Protein 6D2Q (pdb70)

Foldseek 3Di:
DAKDKAWEAELVRDIDIDIDGQQAFLLVVLVVVCVVVVPPPCPQKFKWWAAPVRDIATRGRGGGNNVRDDDRVPTYIYIAGQADDLDDVPPPDLVVLVSVLSRVQVCQAVVLDDADLLLNLLLVLLVLCQPPNADDPVVQLVVCVVDPSHPVCVVSVVSNNVNRNVCHPAYNSSSSSVNCVSQSVGLSRVWDWFWKAFPVRQIWTWTAHLQAIWIGRPSHTDDGQGPVFWDDWDDDFQWTWTCGPDDDTTIIGGDGSVSSVRRSVSRVVSPVVND

InterPro domains:
  IPR000219 Dbl homology domain [PF00621] (524-707)
  IPR000219 Dbl homology domain [PS50010] (520-711)
  IPR000219 Dbl homology domain [SM00325] (524-710)
  IPR000219 Dbl homology domain [cd00160] (522-704)
  IPR000299 FERM domain [PS50057] (41-321)
  IPR000798 Ezrin/radixin/moesin-like [PR00661] (54-73)
  IPR000798 Ezrin/radixin/moesin-like [PR00661] (105-124)
  IPR000798 Ezrin/radixin/moesin-like [PR00661] (148-169)
  IPR000798 Ezrin/radixin/moesin-like [PR00661] (234-254)
  IPR001849 Pleckstrin homology domain [PF00169] (742-836)
  IPR001849 Pleckstrin homology domain [PF00169] (915-1007)
  IPR001849 Pleckstrin homology domain [PS50003] (740-837)
  IPR001849 Pleckstrin homology domain [PS50003] (912-1009)
  IPR001849 Pleckstrin homology domain [SM00233] (741-839)
  IPR001849 Pleckstrin homology domain [SM00233] (913-1011)
  IPR011993 PH-like domain superfamily [G3DSA:2.30.29.30] (226-321)
  IPR011993 PH-like domain superfamily [G3DSA:2.30.29.30] (722-910)
  IPR011993 PH-like domain superfamily [G3DSA:2.30.29.30] (911-1012)
  IPR014352 FERM/acyl-CoA-binding protein superfamily [G3DSA:1.20.80.10] (120-223)
  IPR014847 FERM adjacent [PF08736] (331-372)

Secondary structure (DSSP, 8-state):
--EEEEEEE-TTS-EEEEEEETTSBHHHHHHHHHHHHT-S-GGGEEEEEE-TTS-EEE--SSSBHHHH-S-TTT-EEEEEE----S--TT---HHHHHHHHHHHHHHHHHTSS---HHHHHHHHHHHHHHHH-S--HHHHHHHHHH---STT-GGGHHHHHHHHTTSTT--HHHHHHHHHHHHTTSTTTT---EEEEETT--EEEEEE-SSEEEEEETTEEEEEEEGGGEEEEEEETTEEEEEE----EEEEEES-HHHHHHHHHHHHHHHHHH-

CATH classification: 3.10.20.90 (+2 more: 1.20.80.10, 2.30.29.30)

B-factor: mean 81.19, std 24.66, range [42.77, 161.52]

Nearest PDB structures (foldseek):
  6d2q-assembly1_A  TM=1.004E+00  e=9.250E-58  Danio rerio
  6d21-assembly1_A  TM=9.601E-01  e=7.587E-41  Danio rerio
  6d2k-assembly1_A  TM=9.542E-01  e=2.457E-40  Mus musculus
  3qij-assembly1_A  TM=9.083E-01  e=2.989E-30  Homo sapiens
  3qij-assembly2_B  TM=9.151E-01  e=4.147E-29  Homo sapiens

Solvent-accessible surface area: 14790 Å² total; per-residue (Å²): 70,186,117,23,57,4,84,0,58,8,10,67,111,68,84,67,94,22,113,9,33,42,152,17,64,0,92,34,0,9,71,72,0,13,80,90,33,112,15,106,26,8,100,42,4,3,1,12,12,112,32,101,147,174,44,93,42,59,6,28,35,157,112,36,0,68,150,43,18,169,133,31,168,101,33,73,1,88,2,7,2,33,14,10,10,62,73,6,63,69,6,80,63,98,56,0,43,85,10,1,4,19,3,2,52,53,6,2,54,94,22,71,8,63,44,91,108,35,28,10,0,38,0,0,0,5,5,0,0,26,94,36,28,74,47,69,111,123,87,0,112,95,26,0,108,99,56,107,11,12,84,134,0,87,107,16,18,122,91,0,18,34,53,0,132,154,10,83,56,43,66,76,32,87,1,15,81,62,4,2,43,38,0,88,204,29,80,4,34,12,5,55,54,37,102,5,88,42,176,151,50,48,191,24,12,0,0,12,20,67,39,0,0,6,5,0,111,54,64,83,80,80,74,58,25,69,43,100,140,21,174,124,24,26,64,143,162,71,100,0,42,0,73,25,80,99,81,65,59,56,36,5,82,11,56,35,132,33,35,0,113,37,0,86,84,14,0,60,54,7,73,69,70,65,96

Organism: Danio rerio (NCBI:txid7955)

Structure (mmCIF, N/CA/C/O backbone):
data_6D2Q
#
_entry.id   6D2Q
#
_cell.length_a   56.031
_cell.length_b   59.436
_cell.length_c   97.462
_cell.angle_alpha   90.00
_cell.angle_beta   90.00
_cell.angle_gamma   90.00
#
_symmetry.space_group_name_H-M   'P 21 21 21'
#
loop_
_atom_site.group_PDB
_atom_site.id
_atom_site.type_symbol
_atom_site.label_atom_id
_atom_site.label_alt_id
_atom_site.label_comp_id
_atom_site.label_asym_id
_atom_site.label_entity_id
_atom_site.label_seq_id
_atom_site.pdbx_PDB_ins_code
_atom_site.Cartn_x
_atom_site.Cartn_y
_atom_site.Cartn_z
_atom_site.occupancy
_atom_site.B_iso_or_equiv
_atom_site.auth_seq_id
_atom_site.auth_comp_id
_atom_site.auth_asym_id
_atom_site.auth_atom_id
_atom_site.pdbx_PDB_model_num
ATOM 1 N N . GLY A 1 2 ? 32.219 -10.365 36.569 1.00 77.48 38 GLY A N 1
ATOM 2 C CA . GLY A 1 2 ? 31.412 -9.172 36.770 1.00 76.65 38 GLY A CA 1
ATOM 3 C C . GLY A 1 2 ? 32.176 -7.863 36.643 1.00 76.48 38 GLY A C 1
ATOM 4 O O . GLY A 1 2 ? 31.701 -6.807 37.069 1.00 74.68 38 GLY A O 1
ATOM 5 N N . ARG A 1 3 ? 33.362 -7.938 36.044 1.00 76.47 39 ARG A N 1
ATOM 6 C CA . ARG A 1 3 ? 34.240 -6.786 35.919 1.00 72.01 39 ARG A CA 1
ATOM 7 C C . ARG A 1 3 ? 33.609 -5.714 35.035 1.00 68.80 39 ARG A C 1
ATOM 8 O O . ARG A 1 3 ? 32.623 -5.944 34.335 1.00 69.40 39 ARG A O 1
ATOM 16 N N . GLN A 1 4 ? 34.206 -4.525 35.066 1.00 67.89 40 GLN A N 1
ATOM 17 C CA . GLN A 1 4 ? 33.726 -3.412 34.261 1.00 66.42 40 GLN A CA 1
ATOM 18 C C . GLN A 1 4 ? 34.393 -3.411 32.892 1.00 65.88 40 GLN A C 1
ATOM 19 O O . GLN A 1 4 ? 35.564 -3.778 32.751 1.00 68.30 40 GLN A O 1
ATOM 25 N N . ILE A 1 5 ? 33.624 -3.007 31.881 1.00 62.62 41 ILE A N 1
ATOM 26 C CA . ILE A 1 5 ? 34.074 -2.920 30.499 1.00 61.70 41 ILE A CA 1
ATOM 27 C C . ILE A 1 5 ? 33.680 -1.551 29.963 1.00 60.34 41 ILE A C 1
ATOM 28 O O . ILE A 1 5 ? 32.879 -0.834 30.562 1.00 61.47 41 ILE A O 1
ATOM 33 N N . SER A 1 6 ? 34.243 -1.194 28.810 1.00 59.67 42 SER A N 1
ATOM 34 C CA . SER A 1 6 ? 33.937 0.071 28.156 1.00 59.24 42 SER A CA 1
ATOM 35 C C . SER A 1 6 ? 33.318 -0.204 26.793 1.00 57.91 42 SER A C 1
ATOM 36 O O . SER A 1 6 ? 33.850 -1.002 26.014 1.00 57.76 42 SER A O 1
ATOM 39 N N . ILE A 1 7 ? 32.197 0.457 26.510 1.00 57.19 43 ILE A N 1
ATOM 40 C CA . ILE A 1 7 ? 31.417 0.222 25.301 1.00 56.82 43 ILE A CA 1
ATOM 41 C C . ILE A 1 7 ? 31.297 1.532 24.536 1.00 56.02 43 ILE A C 1
ATOM 42 O O . ILE A 1 7 ? 30.947 2.566 25.113 1.00 56.21 43 ILE A O 1
ATOM 47 N N . ARG A 1 8 ? 31.579 1.475 23.240 1.00 55.81 44 ARG A N 1
ATOM 48 C CA A ARG A 1 8 ? 31.527 2.652 22.377 0.50 57.65 44 ARG A CA 1
ATOM 49 C CA B ARG A 1 8 ? 31.527 2.652 22.377 0.50 57.65 44 ARG A CA 1
ATOM 50 C C . ARG A 1 8 ? 30.156 2.712 21.720 1.00 56.51 44 ARG A C 1
ATOM 51 O O . ARG A 1 8 ? 29.802 1.844 20.914 1.00 59.38 44 ARG A O 1
ATOM 59 N N . VAL A 1 9 ? 29.375 3.737 22.065 1.00 58.07 45 VAL A N 1
ATOM 60 C CA . VAL A 1 9 ? 28.020 3.920 21.558 1.00 58.11 45 VAL A CA 1
ATOM 61 C C . VAL A 1 9 ? 28.009 5.089 20.585 1.00 59.54 45 VAL A C 1
ATOM 62 O O . VAL A 1 9 ? 28.588 6.145 20.863 1.00 61.15 45 VAL A O 1
ATOM 66 N N . GLN A 1 10 ? 27.343 4.903 19.449 1.00 59.21 46 GLN A N 1
ATOM 67 C CA . GLN A 1 10 ? 27.223 5.937 18.431 1.00 59.20 46 GLN A CA 1
ATOM 68 C C . GLN A 1 10 ? 25.833 6.556 18.481 1.00 57.39 46 GLN A C 1
ATOM 69 O O . GLN A 1 10 ? 24.826 5.839 18.490 1.00 56.69 46 GLN A O 1
ATOM 75 N N . MET A 1 11 ? 25.785 7.885 18.498 1.00 56.17 47 MET A N 1
ATOM 76 C CA . MET A 1 11 ? 24.537 8.624 18.610 1.00 52.68 47 MET A CA 1
ATOM 77 C C . MET A 1 11 ? 23.992 8.987 17.231 1.00 53.48 47 MET A C 1
ATOM 78 O O . MET A 1 11 ? 24.681 8.899 16.213 1.00 53.79 47 MET A O 1
ATOM 83 N N . LEU A 1 12 ? 22.727 9.410 17.212 1.00 56.31 48 LEU A N 1
ATOM 84 C CA . LEU A 1 12 ? 22.048 9.756 15.970 1.00 59.87 48 LEU A CA 1
ATOM 85 C C . LEU A 1 12 ? 22.627 10.991 15.293 1.00 66.43 48 LEU A C 1
ATOM 86 O O . LEU A 1 12 ? 22.329 11.225 14.118 1.00 65.85 48 LEU A O 1
ATOM 91 N N . ASP A 1 13 ? 23.435 11.785 15.997 1.00 73.20 49 ASP A N 1
ATOM 92 C CA . ASP A 1 13 ? 24.088 12.949 15.418 1.00 75.30 49 ASP A CA 1
ATOM 93 C C . ASP A 1 13 ? 25.492 12.642 14.906 1.00 78.93 49 ASP A C 1
ATOM 94 O O . ASP A 1 13 ? 26.326 13.551 14.823 1.00 81.12 49 ASP A O 1
ATOM 99 N N . ASP A 1 14 ? 25.770 11.381 14.577 1.00 78.68 50 ASP A N 1
ATOM 100 C CA . ASP A 1 14 ? 27.050 10.939 14.026 1.00 80.41 50 ASP A CA 1
ATOM 101 C C . ASP A 1 14 ? 28.214 11.160 14.987 1.00 77.00 50 ASP A C 1
ATOM 102 O O . ASP A 1 14 ? 29.372 11.209 14.561 1.00 78.37 50 ASP A O 1
ATOM 107 N N . THR A 1 15 ? 27.938 11.293 16.279 1.00 71.63 51 THR A N 1
ATOM 108 C CA . THR A 1 15 ? 28.980 11.373 17.290 1.00 68.21 51 THR A CA 1
ATOM 109 C C . THR A 1 15 ? 29.007 10.085 18.100 1.00 66.03 51 THR A C 1
ATOM 110 O O . THR A 1 15 ? 28.066 9.288 18.071 1.00 66.84 51 THR A O 1
ATOM 114 N N . GLN A 1 16 ? 30.102 9.881 18.824 1.00 63.30 52 GLN A N 1
ATOM 115 C CA . GLN A 1 16 ? 30.300 8.654 19.575 1.00 61.80 52 GLN A CA 1
ATOM 116 C C . GLN A 1 16 ? 30.787 8.969 20.980 1.00 62.23 52 GLN A C 1
ATOM 117 O O . GLN A 1 16 ? 31.538 9.923 21.197 1.00 66.13 52 GLN A O 1
ATOM 123 N N . GLU A 1 17 ? 30.344 8.157 21.933 1.00 60.47 53 GLU A N 1
ATOM 124 C CA . GLU A 1 17 ? 30.804 8.232 23.308 1.00 61.92 53 GLU A CA 1
ATOM 125 C C . GLU A 1 17 ? 31.225 6.843 23.765 1.00 62.15 53 GLU A C 1
ATOM 126 O O . GLU A 1 17 ? 30.990 5.840 23.084 1.00 63.24 53 GLU A O 1
ATOM 132 N N . VAL A 1 18 ? 31.855 6.792 24.935 1.00 59.64 54 VAL A N 1
ATOM 133 C CA . VAL A 1 18 ? 32.338 5.547 25.519 1.00 56.57 54 VAL A CA 1
ATOM 134 C C . VAL A 1 18 ? 31.881 5.494 26.969 1.00 57.20 54 VAL A C 1
ATOM 135 O O . VAL A 1 18 ? 32.255 6.355 27.774 1.00 58.74 54 VAL A O 1
ATOM 139 N N . PHE A 1 19 ? 31.078 4.488 27.299 1.00 56.59 55 PHE A N 1
ATOM 140 C CA . PHE A 1 19 ? 30.543 4.304 28.639 1.00 54.93 55 PHE A CA 1
ATOM 141 C C . PHE A 1 19 ? 31.212 3.110 29.307 1.00 54.93 55 PHE A C 1
ATOM 142 O O . PHE A 1 19 ? 31.827 2.269 28.650 1.00 53.29 55 PHE A O 1
ATOM 150 N N . GLU A 1 20 ? 31.085 3.047 30.631 1.00 57.19 56 GLU A N 1
ATOM 151 C CA . GLU A 1 20 ? 31.658 1.968 31.428 1.00 61.16 56 GLU A CA 1
ATOM 152 C C . GLU A 1 20 ? 30.559 1.342 32.270 1.00 63.98 56 GLU A C 1
ATOM 153 O O . GLU A 1 20 ? 29.963 2.016 33.118 1.00 64.96 56 GLU A O 1
ATOM 159 N N . VAL A 1 21 ? 30.292 0.059 32.035 1.00 65.67 57 VAL A N 1
ATOM 160 C CA . VAL A 1 21 ? 29.267 -0.684 32.753 1.00 68.20 57 VAL A CA 1
ATOM 161 C C . VAL A 1 21 ? 29.853 -2.023 33.174 1.00 70.35 57 VAL A C 1
ATOM 162 O O . VAL A 1 21 ? 30.753 -2.562 32.520 1.00 70.36 57 VAL A O 1
ATOM 166 N N . SER A 1 22 ? 29.340 -2.560 34.278 1.00 71.61 58 SER A N 1
ATOM 167 C CA . SER A 1 22 ? 29.695 -3.912 34.682 1.00 72.68 58 SER A CA 1
ATOM 168 C C . SER A 1 22 ? 29.276 -4.922 33.616 1.00 72.01 58 SER A C 1
ATOM 169 O O . SER A 1 22 ? 28.265 -4.755 32.927 1.00 69.26 58 SER A O 1
ATOM 172 N N . GLN A 1 23 ? 30.082 -5.979 33.482 1.00 73.18 59 GLN A N 1
ATOM 173 C CA . GLN A 1 23 ? 29.775 -7.038 32.526 1.00 71.41 59 GLN A CA 1
ATOM 174 C C . GLN A 1 23 ? 28.456 -7.718 32.867 1.00 69.31 59 GLN A C 1
ATOM 175 O O . GLN A 1 23 ? 27.587 -7.884 32.003 1.00 67.23 59 GLN A O 1
ATOM 181 N N . ARG A 1 24 ? 28.293 -8.126 34.126 1.00 71.02 60 ARG A N 1
ATOM 182 C CA . ARG A 1 24 ? 27.103 -8.841 34.570 1.00 73.82 60 ARG A CA 1
ATOM 183 C C . ARG A 1 24 ? 25.908 -7.923 34.795 1.00 72.81 60 ARG A C 1
ATOM 184 O O . ARG A 1 24 ? 24.865 -8.391 35.266 1.00 75.06 60 ARG A O 1
ATOM 192 N N . ALA A 1 25 ? 26.032 -6.639 34.472 1.00 69.47 61 ALA A N 1
ATOM 193 C CA . ALA A 1 25 ? 24.903 -5.735 34.600 1.00 66.05 61 ALA A CA 1
ATOM 194 C C . ALA A 1 25 ? 23.906 -5.963 33.467 1.00 64.91 61 ALA A C 1
ATOM 195 O O . ALA A 1 25 ? 24.280 -6.419 32.382 1.00 64.09 61 ALA A O 1
ATOM 197 N N . PRO A 1 26 ? 22.629 -5.672 33.700 1.00 64.53 62 PRO A N 1
ATOM 198 C CA . PRO A 1 26 ? 21.642 -5.777 32.621 1.00 64.13 62 PRO A CA 1
ATOM 199 C C . PRO A 1 26 ? 21.864 -4.700 31.573 1.00 59.47 62 PRO A C 1
ATOM 200 O O . PRO A 1 26 ? 22.464 -3.655 31.833 1.00 58.99 62 PRO A O 1
ATOM 204 N N . GLY A 1 27 ? 21.362 -4.971 30.366 1.00 58.50 63 GLY A N 1
ATOM 205 C CA . GLY A 1 27 ? 21.451 -3.985 29.300 1.00 57.17 63 GLY A CA 1
ATOM 206 C C . GLY A 1 27 ? 20.796 -2.664 29.657 1.00 56.64 63 GLY A C 1
ATOM 207 O O . GLY A 1 27 ? 21.209 -1.607 29.168 1.00 54.06 63 GLY A O 1
ATOM 208 N N . LYS A 1 28 ? 19.775 -2.705 30.518 1.00 58.21 64 LYS A N 1
ATOM 209 C CA . LYS A 1 28 ? 19.114 -1.482 30.959 1.00 58.03 64 LYS A CA 1
ATOM 210 C C . LYS A 1 28 ? 20.093 -0.527 31.631 1.00 56.75 64 LYS A C 1
ATOM 211 O O . LYS A 1 28 ? 19.942 0.694 31.520 1.00 56.58 64 LYS A O 1
ATOM 217 N N . ALA A 1 29 ? 21.106 -1.058 32.320 1.00 57.14 65 ALA A N 1
ATOM 218 C CA . ALA A 1 29 ? 22.091 -0.199 32.969 1.00 58.53 65 ALA A CA 1
ATOM 219 C C . ALA A 1 29 ? 22.834 0.651 31.946 1.00 58.16 65 ALA A C 1
ATOM 220 O O . ALA A 1 29 ? 22.955 1.872 32.105 1.00 58.37 65 ALA A O 1
ATOM 222 N N . LEU A 1 30 ? 23.344 0.021 30.885 1.00 57.33 66 LEU A N 1
ATOM 223 C CA . LEU A 1 30 ? 23.994 0.785 29.827 1.00 55.34 66 LEU A CA 1
ATOM 224 C C . LEU A 1 30 ? 23.007 1.719 29.144 1.00 54.84 66 LEU A C 1
ATOM 225 O O . LEU A 1 30 ? 23.321 2.887 28.883 1.00 53.46 66 LEU A O 1
ATOM 230 N N . PHE A 1 31 ? 21.803 1.220 28.852 1.00 55.91 67 PHE A N 1
ATOM 231 C CA . PHE A 1 31 ? 20.790 2.040 28.197 1.00 55.99 67 PHE A CA 1
ATOM 232 C C . PHE A 1 31 ? 20.462 3.283 29.019 1.00 58.74 67 PHE A C 1
ATOM 233 O O . PHE A 1 31 ? 20.235 4.363 28.459 1.00 58.44 67 PHE A O 1
ATOM 241 N N . ASP A 1 32 ? 20.440 3.154 30.349 1.00 60.09 68 ASP A N 1
ATOM 242 C CA . ASP A 1 32 ? 20.181 4.313 31.199 1.00 59.63 68 ASP A CA 1
ATOM 243 C C . ASP A 1 32 ? 21.291 5.351 31.074 1.00 60.76 68 ASP A C 1
ATOM 244 O O . ASP A 1 32 ? 21.021 6.557 31.008 1.00 62.50 68 ASP A O 1
ATOM 249 N N . LEU A 1 33 ? 22.548 4.900 31.041 1.00 59.77 69 LEU A N 1
ATOM 250 C CA . LEU A 1 33 ? 23.664 5.833 30.932 1.00 59.84 69 LEU A CA 1
ATOM 251 C C . LEU A 1 33 ? 23.602 6.623 29.632 1.00 59.15 69 LEU A C 1
ATOM 252 O O . LEU A 1 33 ? 23.877 7.828 29.615 1.00 59.20 69 LEU A O 1
ATOM 257 N N . VAL A 1 34 ? 23.245 5.959 28.532 1.00 59.02 70 VAL A N 1
ATOM 258 C CA . VAL A 1 34 ? 23.166 6.654 27.254 1.00 58.22 70 VAL A CA 1
ATOM 259 C C . VAL A 1 34 ? 22.011 7.643 27.251 1.00 58.73 70 VAL A C 1
ATOM 260 O O . VAL A 1 34 ? 22.108 8.718 26.649 1.00 58.38 70 VAL A O 1
ATOM 264 N N . CYS A 1 35 ? 20.908 7.311 27.922 1.00 59.67 71 CYS A N 1
ATOM 265 C CA . CYS A 1 35 ? 19.786 8.241 27.992 1.00 60.99 71 CYS A CA 1
ATOM 266 C C . CYS A 1 35 ? 20.133 9.454 28.845 1.00 66.31 71 CYS A C 1
ATOM 267 O O . CYS A 1 35 ? 19.896 10.598 28.438 1.00 67.57 71 CYS A O 1
ATOM 270 N N . SER A 1 36 ? 20.705 9.228 30.032 1.00 69.10 72 SER A N 1
ATOM 271 C CA . SER A 1 36 ? 21.051 10.357 30.890 1.00 70.39 72 SER A CA 1
ATOM 272 C C . SER A 1 36 ? 22.170 11.195 30.287 1.00 68.67 72 SER A C 1
ATOM 273 O O . SER A 1 36 ? 22.216 12.410 30.505 1.00 68.76 72 SER A O 1
ATOM 276 N N . HIS A 1 37 ? 23.080 10.571 29.535 1.00 66.22 73 HIS A N 1
ATOM 277 C CA . HIS A 1 37 ? 24.074 11.348 28.802 1.00 64.80 73 HIS A CA 1
ATOM 278 C C . HIS A 1 37 ? 23.406 12.244 27.773 1.00 65.32 73 HIS A C 1
ATOM 279 O O . HIS A 1 37 ? 23.831 13.385 27.561 1.00 65.25 73 HIS A O 1
ATOM 286 N N . LEU A 1 38 ? 22.361 11.743 27.119 1.00 65.81 74 LEU A N 1
ATOM 287 C CA . LEU A 1 38 ? 21.587 12.544 26.184 1.00 66.84 74 LEU A CA 1
ATOM 288 C C . LEU A 1 38 ? 20.494 13.351 26.870 1.00 72.80 74 LEU A C 1
ATOM 289 O O . LEU A 1 38 ? 19.804 14.123 26.195 1.00 72.41 74 LEU A O 1
ATOM 294 N N . ASN A 1 39 ? 20.330 13.198 28.186 1.00 76.58 75 ASN A N 1
ATOM 295 C CA . ASN A 1 39 ? 19.231 13.819 28.925 1.00 79.89 75 ASN A CA 1
ATOM 296 C C . ASN A 1 39 ? 17.891 13.434 28.309 1.00 79.22 75 ASN A C 1
ATOM 297 O O . ASN A 1 39 ? 16.952 14.230 28.249 1.00 78.64 75 ASN A O 1
ATOM 302 N N . LEU A 1 40 ? 17.809 12.192 27.842 1.00 79.42 76 LEU A N 1
ATOM 303 C CA . LEU A 1 40 ? 16.620 11.696 27.163 1.00 78.71 76 LEU A CA 1
ATOM 304 C C . LEU A 1 40 ? 15.575 11.319 28.206 1.00 80.40 76 LEU A C 1
ATOM 305 O O . LEU A 1 40 ? 15.752 10.350 28.951 1.00 80.13 76 LEU A O 1
ATOM 310 N N . VAL A 1 41 ? 14.490 12.086 28.264 1.00 81.24 77 VAL A N 1
ATOM 311 C CA . VAL A 1 41 ? 13.427 11.813 29.224 1.00 84.54 77 VAL A CA 1
ATOM 312 C C . VAL A 1 41 ? 12.436 10.784 28.689 1.00 84.88 77 VAL A C 1
ATOM 313 O O . VAL A 1 41 ? 11.819 10.053 29.471 1.00 85.98 77 VAL A O 1
ATOM 317 N N . GLU A 1 42 ? 12.267 10.712 27.372 1.00 84.16 78 GLU A N 1
ATOM 318 C CA . GLU A 1 42 ? 11.347 9.758 26.770 1.00 85.28 78 GLU A CA 1
ATOM 319 C C . GLU A 1 42 ? 12.128 8.667 26.052 1.00 82.67 78 GLU A C 1
ATOM 320 O O . GLU A 1 42 ? 11.955 8.463 24.846 1.00 81.17 78 GLU A O 1
ATOM 326 N N . GLY A 1 43 ? 12.992 7.969 26.789 1.00 82.46 79 GLY A N 1
ATOM 327 C CA . GLY A 1 43 ? 13.846 6.956 26.193 1.00 79.25 79 GLY A CA 1
ATOM 328 C C . GLY A 1 43 ? 13.156 5.643 25.890 1.00 76.59 79 GLY A C 1
ATOM 329 O O . GLY A 1 43 ? 13.782 4.765 25.288 1.00 76.24 79 GLY A O 1
ATOM 330 N N . ASP A 1 44 ? 11.887 5.493 26.281 1.00 73.33 80 ASP A N 1
ATOM 331 C CA . ASP A 1 44 ? 11.168 4.244 26.043 1.00 72.85 80 ASP A CA 1
ATOM 332 C C . ASP A 1 44 ? 11.120 3.889 24.565 1.00 68.02 80 ASP A C 1
ATOM 333 O O . ASP A 1 44 ? 11.060 2.705 24.214 1.00 67.23 80 ASP A O 1
ATOM 338 N N . TYR A 1 45 ? 11.149 4.893 23.690 1.00 62.55 81 TYR A N 1
ATOM 339 C CA . TYR A 1 45 ? 11.020 4.682 22.253 1.00 58.57 81 TYR A CA 1
ATOM 340 C C . TYR A 1 45 ? 12.305 4.200 21.596 1.00 55.45 81 TYR A C 1
ATOM 341 O O . TYR A 1 45 ? 12.307 3.949 20.384 1.00 55.15 81 TYR A O 1
ATOM 350 N N . PHE A 1 46 ? 13.389 4.064 22.348 1.00 52.89 82 PHE A N 1
ATOM 351 C CA . PHE A 1 46 ? 14.697 3.846 21.758 1.00 52.82 82 PHE A CA 1
ATOM 352 C C . PHE A 1 46 ? 15.310 2.544 22.252 1.00 53.57 82 PHE A C 1
ATOM 353 O O . PHE A 1 46 ? 14.814 1.896 23.176 1.00 55.76 82 PHE A O 1
ATOM 361 N N . GLY A 1 47 ? 16.415 2.173 21.611 1.00 52.02 83 GLY A N 1
ATOM 362 C CA . GLY A 1 47 ? 17.139 0.964 21.951 1.00 53.39 83 GLY A CA 1
ATOM 363 C C . GLY A 1 47 ? 18.539 1.013 21.385 1.00 51.02 83 GLY A C 1
ATOM 364 O O . GLY A 1 47 ? 18.907 1.930 20.646 1.00 48.42 83 GLY A O 1
ATOM 365 N N . LEU A 1 48 ? 19.323 0.003 21.747 1.00 50.52 84 LEU A N 1
ATOM 366 C CA . LEU A 1 48 ? 20.710 -0.118 21.321 1.00 49.55 84 LEU A CA 1
ATOM 367 C C . LEU A 1 48 ? 20.845 -1.356 20.448 1.00 53.67 84 LEU A C 1
ATOM 368 O O . LEU A 1 48 ? 20.573 -2.469 20.907 1.00 56.72 84 LEU A O 1
ATOM 373 N N . GLU A 1 49 ? 21.256 -1.168 19.197 1.00 54.94 85 GLU A N 1
ATOM 374 C CA . GLU A 1 49 ? 21.420 -2.290 18.286 1.00 58.94 85 GLU A CA 1
ATOM 375 C C . GLU A 1 49 ? 22.856 -2.362 17.778 1.00 61.38 85 GLU A C 1
ATOM 376 O O . GLU A 1 49 ? 23.605 -1.382 17.803 1.00 57.76 85 GLU A O 1
ATOM 382 N N . PHE A 1 50 ? 23.229 -3.560 17.335 1.00 66.22 86 PHE A N 1
ATOM 383 C CA . PHE A 1 50 ? 24.573 -3.862 16.864 1.00 68.45 86 PHE A CA 1
ATOM 384 C C . PHE A 1 50 ? 24.497 -5.134 16.034 1.00 72.78 86 PHE A C 1
ATOM 385 O O . PHE A 1 50 ? 23.472 -5.818 16.005 1.00 74.10 86 PHE A O 1
ATOM 393 N N . GLN A 1 51 ? 25.602 -5.453 15.369 1.00 76.25 87 GLN A N 1
ATOM 394 C CA . GLN A 1 51 ? 25.711 -6.688 14.610 1.00 82.43 87 GLN A CA 1
ATOM 395 C C . GLN A 1 51 ? 26.467 -7.730 15.428 1.00 87.13 87 GLN A C 1
ATOM 396 O O . GLN A 1 51 ? 27.501 -7.432 16.034 1.00 85.72 87 GLN A O 1
ATOM 402 N N . ASP A 1 52 ? 25.933 -8.946 15.457 1.00 91.65 88 ASP A N 1
ATOM 403 C CA . ASP A 1 52 ? 26.499 -10.021 16.259 1.00 94.98 88 ASP A CA 1
ATOM 404 C C . ASP A 1 52 ? 27.591 -10.731 15.458 1.00 99.87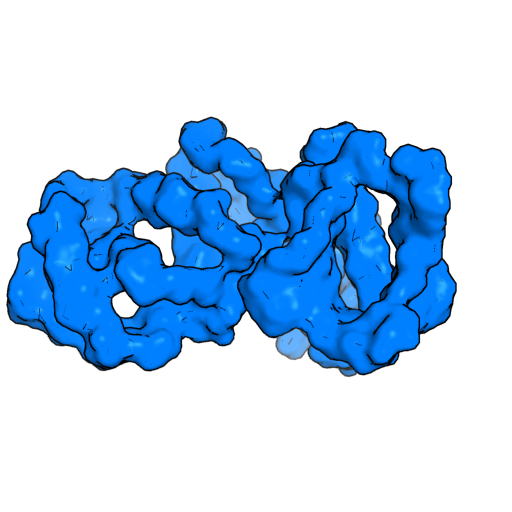 88 ASP A C 1
ATOM 405 O O . ASP A 1 52 ? 28.065 -10.224 14.438 1.00 100.68 88 ASP A O 1
ATOM 410 N N . GLN A 1 53 ? 28.001 -11.914 15.920 1.00 102.84 89 GLN A N 1
ATOM 411 C CA . GLN A 1 53 ? 28.983 -12.703 15.186 1.00 106.79 89 GLN A CA 1
ATOM 412 C C . GLN A 1 53 ? 28.412 -13.218 13.873 1.00 108.85 89 GLN A C 1
ATOM 413 O O . GLN A 1 53 ? 29.160 -13.429 12.912 1.00 109.36 89 GLN A O 1
ATOM 419 N N . ARG A 1 54 ? 27.100 -13.422 13.812 1.00 112.36 90 ARG A N 1
ATOM 420 C CA . ARG A 1 54 ? 26.426 -13.842 12.594 1.00 114.33 90 ARG A CA 1
ATOM 421 C C . ARG A 1 54 ? 26.157 -12.679 11.649 1.00 112.18 90 ARG A C 1
ATOM 422 O O . ARG A 1 54 ? 25.415 -12.844 10.675 1.00 112.33 90 ARG A O 1
ATOM 430 N N . LYS A 1 55 ? 26.742 -11.514 11.929 1.00 110.36 91 LYS A N 1
ATOM 431 C CA . LYS A 1 55 ? 26.690 -10.335 11.068 1.00 108.95 91 LYS A CA 1
ATOM 432 C C . LYS A 1 55 ? 25.264 -9.870 10.792 1.00 108.45 91 LYS A C 1
ATOM 433 O O . LYS A 1 55 ? 25.015 -9.170 9.805 1.00 109.45 91 LYS A O 1
ATOM 439 N N . MET A 1 56 ? 24.318 -10.241 11.649 1.00 107.10 92 MET A N 1
ATOM 440 C CA . MET A 1 56 ? 22.949 -9.758 11.569 1.00 105.62 92 MET A CA 1
ATOM 441 C C . MET A 1 56 ? 22.697 -8.770 12.699 1.00 99.46 92 MET A C 1
ATOM 442 O O . MET A 1 56 ? 23.150 -8.977 13.829 1.00 99.04 92 MET A O 1
ATOM 447 N N . ILE A 1 57 ? 21.983 -7.693 12.384 1.00 94.09 93 ILE A N 1
ATOM 448 C CA . ILE A 1 57 ? 21.760 -6.606 13.332 1.00 88.54 93 ILE A CA 1
ATOM 449 C C . ILE A 1 57 ? 20.735 -7.052 14.369 1.00 86.73 93 ILE A C 1
ATOM 450 O O . ILE A 1 57 ? 19.605 -7.410 14.025 1.00 88.57 93 ILE A O 1
ATOM 455 N N . VAL A 1 58 ? 21.132 -7.026 15.642 1.00 82.86 94 VAL A N 1
ATOM 456 C CA . VAL A 1 58 ? 20.315 -7.513 16.748 1.00 79.72 94 VAL A CA 1
ATOM 457 C C . VAL A 1 58 ? 20.197 -6.412 17.793 1.00 71.90 94 VAL A C 1
ATOM 458 O O . VAL A 1 58 ? 21.144 -5.648 18.010 1.00 68.54 94 VAL A O 1
ATOM 462 N N . TRP A 1 59 ? 19.034 -6.325 18.437 1.00 68.65 95 TRP A N 1
ATOM 463 C CA . TRP A 1 59 ? 18.879 -5.416 19.562 1.00 64.73 95 TRP A CA 1
ATOM 464 C C . TRP A 1 59 ? 19.675 -5.911 20.764 1.00 66.37 95 TRP A C 1
ATOM 465 O O . TRP A 1 59 ? 20.030 -7.087 20.871 1.00 69.95 95 TRP A O 1
ATOM 476 N N . LEU A 1 60 ? 19.959 -4.989 21.675 1.00 64.48 96 LEU A N 1
ATOM 477 C CA . LEU A 1 60 ? 20.557 -5.331 22.956 1.00 64.95 96 LEU A CA 1
ATOM 478 C C . LEU A 1 60 ? 19.430 -5.634 23.934 1.00 66.06 96 LEU A C 1
ATOM 479 O O . LEU A 1 60 ? 18.538 -4.803 24.138 1.00 66.39 96 LEU A O 1
ATOM 484 N N . ASP A 1 61 ? 19.454 -6.825 24.517 1.00 67.99 97 ASP A N 1
ATOM 485 C CA . ASP A 1 61 ? 18.424 -7.193 25.479 1.00 70.07 97 ASP A CA 1
ATOM 486 C C . ASP A 1 61 ? 18.662 -6.419 26.768 1.00 68.61 97 ASP A C 1
ATOM 487 O O . ASP A 1 61 ? 19.669 -6.631 27.449 1.00 70.25 97 ASP A O 1
ATOM 492 N N . LEU A 1 62 ? 17.748 -5.507 27.097 1.00 66.75 98 LEU A N 1
ATOM 493 C CA . LEU A 1 62 ? 17.928 -4.689 28.289 1.00 68.04 98 LEU A CA 1
ATOM 494 C C . LEU A 1 62 ? 17.657 -5.454 29.577 1.00 69.55 98 LEU A C 1
ATOM 495 O O . LEU A 1 62 ? 17.897 -4.912 30.661 1.00 70.14 98 LEU A O 1
ATOM 500 N N . LEU A 1 63 ? 17.173 -6.690 29.490 1.00 70.70 99 LEU A N 1
ATOM 501 C CA . LEU A 1 63 ? 16.960 -7.511 30.673 1.00 73.15 99 LEU A CA 1
ATOM 502 C C . LEU A 1 63 ? 18.065 -8.529 30.896 1.00 74.30 99 LEU A C 1
ATOM 503 O O . LEU A 1 63 ? 18.363 -8.857 32.049 1.00 77.17 99 LEU A O 1
ATOM 508 N N . LYS A 1 64 ? 18.685 -9.024 29.830 1.00 73.14 100 LYS A N 1
ATOM 509 C CA . LYS A 1 64 ? 19.754 -10.001 29.945 1.00 74.29 100 LYS A CA 1
ATOM 510 C C . LYS A 1 64 ? 21.077 -9.320 30.292 1.00 71.01 100 LYS A C 1
ATOM 511 O O . LYS A 1 64 ? 21.236 -8.111 30.101 1.00 66.66 100 LYS A O 1
ATOM 517 N N . PRO A 1 65 ? 22.042 -10.076 30.821 1.00 71.64 101 PRO A N 1
ATOM 518 C CA . PRO A 1 65 ? 23.351 -9.488 31.131 1.00 69.65 101 PRO A CA 1
ATOM 519 C C . PRO A 1 65 ? 24.053 -8.977 29.882 1.00 67.15 101 PRO A C 1
ATOM 520 O O . PRO A 1 65 ? 23.729 -9.346 28.752 1.00 67.77 101 PRO A O 1
ATOM 524 N N . ILE A 1 66 ? 25.042 -8.113 30.102 1.00 65.15 102 ILE A N 1
ATOM 525 C CA . ILE A 1 66 ? 25.768 -7.528 28.980 1.00 64.31 102 ILE A CA 1
ATOM 526 C C . ILE A 1 66 ? 26.769 -8.522 28.400 1.00 66.80 102 ILE A C 1
ATOM 527 O O . ILE A 1 66 ? 26.860 -8.682 27.178 1.00 66.68 102 ILE A O 1
ATOM 532 N N . LEU A 1 67 ? 27.521 -9.217 29.259 1.00 69.13 103 LEU A N 1
ATOM 533 C CA . LEU A 1 67 ? 28.536 -10.151 28.781 1.00 72.31 103 LEU A CA 1
ATOM 534 C C . LEU A 1 67 ? 27.938 -11.360 28.067 1.00 74.73 103 LEU A C 1
ATOM 535 O O . LEU A 1 67 ? 28.662 -12.063 27.354 1.00 74.93 103 LEU A O 1
ATOM 540 N N . LYS A 1 68 ? 26.644 -11.631 28.253 1.00 75.77 104 LYS A N 1
ATOM 541 C CA . LYS A 1 68 ? 26.017 -12.744 27.547 1.00 75.99 104 LYS A CA 1
ATOM 542 C C . LYS A 1 68 ? 25.872 -12.434 26.063 1.00 73.99 104 LYS A C 1
ATOM 543 O O . LYS A 1 68 ? 26.119 -13.297 25.212 1.00 73.29 104 LYS A O 1
ATOM 549 N N . GLN A 1 69 ? 25.489 -11.198 25.738 1.00 74.19 105 GLN A N 1
ATOM 550 C CA . GLN A 1 69 ? 25.233 -10.783 24.367 1.00 74.89 105 GLN A CA 1
ATOM 551 C C . GLN A 1 69 ? 26.385 -10.004 23.747 1.00 81.05 105 GLN A C 1
ATOM 552 O O . GLN A 1 69 ? 26.321 -9.677 22.558 1.00 77.67 105 GLN A O 1
ATOM 558 N N . ILE A 1 70 ? 27.428 -9.705 24.509 1.00 91.57 106 ILE A N 1
ATOM 559 C CA . ILE A 1 70 ? 28.617 -9.052 23.977 1.00 103.65 106 ILE A CA 1
ATOM 560 C C . ILE A 1 70 ? 29.688 -10.109 23.761 1.00 120.06 106 ILE A C 1
ATOM 561 O O . ILE A 1 70 ? 29.756 -11.118 24.474 1.00 126.40 106 ILE A O 1
ATOM 566 N N . ARG A 1 71 ? 30.523 -9.892 22.744 1.00 129.86 107 ARG A N 1
ATOM 567 C CA . ARG A 1 71 ? 31.634 -10.793 22.463 1.00 135.75 107 ARG A CA 1
ATOM 568 C C . ARG A 1 71 ? 32.966 -10.072 22.683 1.00 135.37 107 ARG A C 1
ATOM 569 O O . ARG A 1 71 ? 33.668 -10.385 23.643 1.00 137.23 107 ARG A O 1
ATOM 577 N N . ARG A 1 72 ? 33.316 -9.118 21.828 1.00 127.28 108 ARG A N 1
ATOM 578 C CA . ARG A 1 72 ? 34.546 -8.340 21.966 1.00 122.36 108 ARG A CA 1
ATOM 579 C C . ARG A 1 72 ? 34.157 -6.876 22.068 1.00 113.93 108 ARG A C 1
ATOM 580 O O . ARG A 1 72 ? 33.964 -6.199 21.043 1.00 111.30 108 ARG A O 1
ATOM 588 N N . PRO A 1 73 ? 34.021 -6.336 23.283 1.00 109.37 109 PRO A N 1
ATOM 589 C CA . PRO A 1 73 ? 33.635 -4.924 23.431 1.00 104.85 109 PRO A CA 1
ATOM 590 C C . PRO A 1 73 ? 34.673 -3.940 22.915 1.00 100.74 109 PRO A C 1
ATOM 591 O O . PRO A 1 73 ? 34.382 -2.737 22.865 1.00 100.11 109 PRO A O 1
ATOM 595 N N . LYS A 1 74 ? 35.869 -4.403 22.543 1.00 99.60 110 LYS A N 1
ATOM 596 C CA . LYS A 1 74 ? 36.872 -3.522 21.963 1.00 97.16 110 LYS A CA 1
ATOM 597 C C . LYS A 1 74 ? 36.630 -3.252 20.486 1.00 97.13 110 LYS A C 1
ATOM 598 O O . LYS A 1 74 ? 37.121 -2.246 19.964 1.00 99.42 110 LYS A O 1
ATOM 604 N N . ASN A 1 75 ? 35.883 -4.118 19.806 1.00 96.16 111 ASN A N 1
ATOM 605 C CA . ASN A 1 75 ? 35.650 -3.990 18.375 1.00 98.70 111 ASN A CA 1
ATOM 606 C C . ASN A 1 75 ? 34.231 -3.579 18.022 1.00 96.96 111 ASN A C 1
ATOM 607 O O . ASN A 1 75 ? 34.027 -2.933 16.991 1.00 98.06 111 ASN A O 1
ATOM 612 N N . ILE A 1 76 ? 33.254 -3.929 18.849 1.00 91.00 112 ILE A N 1
ATOM 613 C CA . ILE A 1 76 ? 31.853 -3.689 18.529 1.00 84.51 112 ILE A CA 1
ATOM 614 C C . ILE A 1 76 ? 31.504 -2.234 18.813 1.00 78.28 112 ILE A C 1
ATOM 615 O O . ILE A 1 76 ? 32.024 -1.620 19.755 1.00 77.19 112 ILE A O 1
ATOM 620 N N . ILE A 1 77 ? 30.639 -1.672 17.971 1.00 72.61 113 ILE A N 1
ATOM 621 C CA . ILE A 1 77 ? 30.080 -0.338 18.154 1.00 66.17 113 ILE A CA 1
ATOM 622 C C . ILE A 1 77 ? 28.569 -0.494 18.229 1.00 62.75 113 ILE A C 1
ATOM 623 O O . ILE A 1 77 ? 27.936 -0.906 17.249 1.00 64.55 113 ILE A O 1
ATOM 628 N N . LEU A 1 78 ? 27.984 -0.175 19.379 1.00 59.26 114 LEU A N 1
ATOM 629 C CA . LEU A 1 78 ? 26.533 -0.085 19.425 1.00 58.33 114 LEU A CA 1
ATOM 630 C C . LEU A 1 78 ? 26.087 1.264 18.867 1.00 58.01 114 LEU A C 1
ATOM 631 O O . LEU A 1 78 ? 26.840 2.243 18.876 1.00 58.91 114 LEU A O 1
ATOM 636 N N . ARG A 1 79 ? 24.852 1.314 18.368 1.00 56.80 115 ARG A N 1
ATOM 637 C CA . ARG A 1 79 ? 24.273 2.572 17.909 1.00 53.68 115 ARG A CA 1
ATOM 638 C C . ARG A 1 79 ? 22.919 2.800 18.569 1.00 50.12 115 ARG A C 1
ATOM 639 O O . ARG A 1 79 ? 22.055 1.918 18.564 1.00 46.43 115 ARG A O 1
ATOM 647 N N . PHE A 1 80 ? 22.757 3.982 19.157 1.00 51.38 116 PHE A N 1
ATOM 648 C CA . PHE A 1 80 ? 21.492 4.389 19.754 1.00 49.59 116 PHE A CA 1
ATOM 649 C C . PHE A 1 80 ? 20.515 4.771 18.647 1.00 48.16 116 PHE A C 1
ATOM 650 O O . PHE A 1 80 ? 20.782 5.692 17.868 1.00 47.59 116 PHE A O 1
ATOM 658 N N . VAL A 1 81 ? 19.394 4.048 18.565 1.00 48.48 117 VAL A N 1
ATOM 659 C CA . VAL A 1 81 ? 18.431 4.179 17.478 1.00 48.58 117 VAL A CA 1
ATOM 660 C C . VAL A 1 81 ? 17.027 4.135 18.075 1.00 47.80 117 VAL A C 1
ATOM 661 O O . VAL A 1 81 ? 16.822 3.676 19.200 1.00 49.31 117 VAL A O 1
ATOM 665 N N . VAL A 1 82 ? 16.058 4.659 17.323 1.00 46.39 118 VAL A N 1
ATOM 666 C CA . VAL A 1 82 ? 14.655 4.432 17.643 1.00 50.63 118 VAL A CA 1
ATOM 667 C C . VAL A 1 82 ? 14.332 2.947 17.528 1.00 52.25 118 VAL A C 1
ATOM 668 O O . VAL A 1 82 ? 14.773 2.263 16.592 1.00 50.09 118 VAL A O 1
ATOM 672 N N . LYS A 1 83 ? 13.548 2.439 18.477 1.00 54.22 119 LYS A N 1
ATOM 673 C CA . LYS A 1 83 ? 13.093 1.053 18.469 1.00 56.61 119 LYS A CA 1
ATOM 674 C C . LYS A 1 83 ? 11.600 0.911 18.222 1.00 57.28 119 LYS A C 1
ATOM 675 O O . LYS A 1 83 ? 11.177 -0.037 17.555 1.00 55.96 119 LYS A O 1
ATOM 681 N N . PHE A 1 84 ? 10.792 1.834 18.741 1.00 59.78 120 PHE A N 1
ATOM 682 C CA . PHE A 1 84 ? 9.348 1.824 18.538 1.00 60.88 120 PHE A CA 1
ATOM 683 C C . PHE A 1 84 ? 8.929 3.167 17.960 1.00 59.41 120 PHE A C 1
ATOM 684 O O . PHE A 1 84 ? 9.218 4.213 18.549 1.00 56.78 120 PHE A O 1
ATOM 692 N N . PHE A 1 85 ? 8.244 3.138 16.813 1.00 61.00 121 PHE A N 1
ATOM 693 C CA . PHE A 1 85 ? 7.722 4.350 16.200 1.00 63.33 121 PHE A CA 1
ATOM 694 C C . PHE A 1 85 ? 6.248 4.490 16.543 1.00 69.54 121 PHE A C 1
ATOM 695 O O . PHE A 1 85 ? 5.424 3.724 16.021 1.00 73.34 121 PHE A O 1
ATOM 703 N N . PRO A 1 86 ? 5.868 5.430 17.403 1.00 73.13 122 PRO A N 1
ATOM 704 C CA . PRO A 1 86 ? 4.456 5.578 17.782 1.00 75.36 122 PRO A CA 1
ATOM 705 C C . PRO A 1 86 ? 3.640 6.180 16.652 1.00 78.52 122 PRO A C 1
ATOM 706 O O . PRO A 1 86 ? 4.200 6.757 15.707 1.00 73.85 122 PRO A O 1
ATOM 710 N N . PRO A 1 87 ? 2.303 6.061 16.710 1.00 92.28 123 PRO A N 1
ATOM 711 C CA . PRO A 1 87 ? 1.461 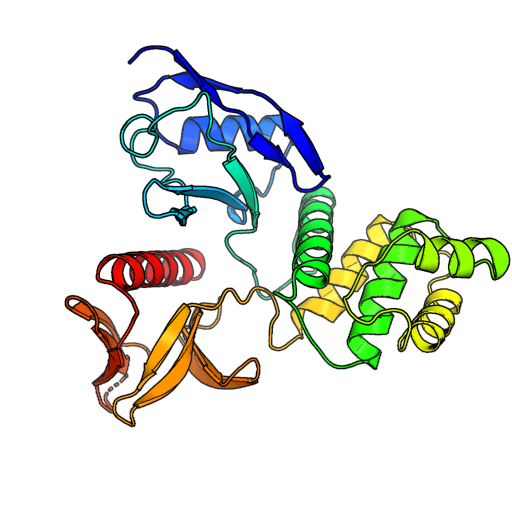6.644 15.655 1.00 101.19 123 PRO A CA 1
ATOM 712 C C . PRO A 1 87 ? 1.261 8.146 15.799 1.00 107.57 123 PRO A C 1
ATOM 713 O O . PRO A 1 87 ? 1.283 8.873 14.802 1.00 109.90 123 PRO A O 1
ATOM 717 N N . ASP A 1 88 ? 1.058 8.623 17.026 1.00 112.54 124 ASP A N 1
ATOM 718 C CA . ASP A 1 88 ? 0.885 10.047 17.281 1.00 119.62 124 ASP A CA 1
ATOM 719 C C . ASP A 1 88 ? 2.241 10.718 17.464 1.00 124.06 124 ASP A C 1
ATOM 720 O O . ASP A 1 88 ? 3.120 10.192 18.153 1.00 123.27 124 ASP A O 1
ATOM 725 N N . HIS A 1 89 ? 2.405 11.885 16.841 1.00 130.09 125 HIS A N 1
ATOM 726 C CA . HIS A 1 89 ? 3.680 12.593 16.841 1.00 129.38 125 HIS A CA 1
ATOM 727 C C . HIS A 1 89 ? 3.651 13.920 17.583 1.00 129.82 125 HIS A C 1
ATOM 728 O O . HIS A 1 89 ? 4.680 14.332 18.122 1.00 128.07 125 HIS A O 1
ATOM 730 N N . THR A 1 90 ? 2.506 14.600 17.621 1.00 127.87 126 THR A N 1
ATOM 731 C CA . THR A 1 90 ? 2.423 15.871 18.329 1.00 127.06 126 THR A CA 1
ATOM 732 C C . THR A 1 90 ? 2.539 15.703 19.837 1.00 127.76 126 THR A C 1
ATOM 733 O O . THR A 1 90 ? 2.847 16.676 20.535 1.00 127.07 126 THR A O 1
ATOM 735 N N . GLN A 1 91 ? 2.307 14.496 20.353 1.00 129.65 127 GLN A N 1
ATOM 736 C CA . GLN A 1 91 ? 2.311 14.264 21.790 1.00 133.41 127 GLN A CA 1
ATOM 737 C C . GLN A 1 91 ? 3.707 14.083 22.369 1.00 133.62 127 GLN A C 1
ATOM 738 O O . GLN A 1 91 ? 3.858 14.144 23.595 1.00 130.52 127 GLN A O 1
ATOM 740 N N . LEU A 1 92 ? 4.722 13.856 21.533 1.00 138.16 128 LEU A N 1
ATOM 741 C CA . LEU A 1 92 ? 6.090 13.715 22.020 1.00 141.31 128 LEU A CA 1
ATOM 742 C C . LEU A 1 92 ? 6.497 14.966 22.785 1.00 151.01 128 LEU A C 1
ATOM 743 O O . LEU A 1 92 ? 6.912 15.962 22.185 1.00 154.45 128 LEU A O 1
ATOM 748 N N . LEU A 1 93 ? 6.371 14.913 24.114 1.00 156.70 129 LEU A N 1
ATOM 749 C CA . LEU A 1 93 ? 6.513 16.110 24.937 1.00 158.20 129 LEU A CA 1
ATOM 750 C C . LEU A 1 93 ? 7.884 16.750 24.763 1.00 158.33 129 LEU A C 1
ATOM 751 O O . LEU A 1 93 ? 7.990 17.954 24.498 1.00 159.83 129 LEU A O 1
ATOM 753 N N . GLU A 1 94 ? 8.947 15.962 24.907 1.00 143.45 130 GLU A N 1
ATOM 754 C CA . GLU A 1 94 ? 10.297 16.501 24.807 1.00 129.63 130 GLU A CA 1
ATOM 755 C C . GLU A 1 94 ? 10.589 16.931 23.376 1.00 115.53 130 GLU A C 1
ATOM 756 O O . GLU A 1 94 ? 10.502 16.125 22.444 1.00 113.03 130 GLU A O 1
ATOM 762 N N . GLU A 1 95 ? 10.927 18.210 23.205 1.00 105.66 131 GLU A N 1
ATOM 763 C CA . GLU A 1 95 ? 11.405 18.686 21.913 1.00 94.71 131 GLU A CA 1
ATOM 764 C C . GLU A 1 95 ? 12.658 17.937 21.482 1.00 84.21 131 GLU A C 1
ATOM 765 O O . GLU A 1 95 ? 12.872 17.713 20.284 1.00 81.56 131 GLU A O 1
ATOM 771 N N . LEU A 1 96 ? 13.488 17.529 22.447 1.00 77.48 132 LEU A N 1
ATOM 772 C CA . LEU A 1 96 ? 14.660 16.719 22.138 1.00 69.95 132 LEU A CA 1
ATOM 773 C C . LEU A 1 96 ? 14.260 15.354 21.597 1.00 67.14 132 LEU A C 1
ATOM 774 O O . LEU A 1 96 ? 14.878 14.846 20.652 1.00 66.59 132 LEU A O 1
ATOM 779 N N . THR A 1 97 ? 13.237 14.738 22.194 1.00 64.73 133 THR A N 1
ATOM 780 C CA . THR A 1 97 ? 12.749 13.457 21.698 1.00 62.05 133 THR A CA 1
ATOM 781 C C . THR A 1 97 ? 12.350 13.558 20.231 1.00 60.82 133 THR A C 1
ATOM 782 O O . THR A 1 97 ? 12.719 12.707 19.413 1.00 60.80 133 THR A O 1
ATOM 786 N N . ARG A 1 98 ? 11.607 14.611 19.876 1.00 60.58 134 ARG A N 1
ATOM 787 C CA . ARG A 1 98 ? 11.270 14.840 18.473 1.00 57.94 134 ARG A CA 1
ATOM 788 C C . ARG A 1 98 ? 12.525 15.025 17.632 1.00 54.07 134 ARG A C 1
ATOM 789 O O . ARG A 1 98 ? 12.601 14.539 16.497 1.00 52.09 134 ARG A O 1
ATOM 797 N N . TYR A 1 99 ? 13.524 15.722 18.179 1.00 53.56 135 TYR A N 1
ATOM 798 C CA . TYR A 1 99 ? 14.754 15.983 17.439 1.00 52.53 135 TYR A CA 1
ATOM 799 C C . TYR A 1 99 ? 15.484 14.689 17.099 1.00 55.84 135 TYR A C 1
ATOM 800 O O . TYR A 1 99 ? 15.990 14.529 15.981 1.00 58.23 135 TYR A O 1
ATOM 809 N N . LEU A 1 100 ? 15.550 13.751 18.046 1.00 56.55 136 LEU A N 1
ATOM 810 C CA . LEU A 1 100 ? 16.184 12.471 17.751 1.00 55.29 136 LEU A CA 1
ATOM 811 C C . LEU A 1 100 ? 15.398 11.689 16.707 1.00 55.23 136 LEU A C 1
ATOM 812 O O . LEU A 1 100 ? 15.992 10.990 15.878 1.00 54.37 136 LEU A O 1
ATOM 817 N N . PHE A 1 101 ? 14.069 11.799 16.728 1.00 55.58 137 PHE A N 1
ATOM 818 C CA . PHE A 1 101 ? 13.258 11.172 15.691 1.00 57.50 137 PHE A CA 1
ATOM 819 C C . PHE A 1 101 ? 13.549 11.777 14.325 1.00 55.57 137 PHE A C 1
ATOM 820 O O . PHE A 1 101 ? 13.667 11.054 13.329 1.00 55.70 137 PHE A O 1
ATOM 828 N N . ALA A 1 102 ? 13.661 13.106 14.256 1.00 54.36 138 ALA A N 1
ATOM 829 C CA . ALA A 1 102 ? 13.954 13.753 12.982 1.00 52.69 138 ALA A CA 1
ATOM 830 C C . ALA A 1 102 ? 15.313 13.321 12.453 1.00 51.67 138 ALA A C 1
ATOM 831 O O . ALA A 1 102 ? 15.475 13.096 11.247 1.00 51.87 138 ALA A O 1
ATOM 833 N N . LEU A 1 103 ? 16.303 13.199 13.342 1.00 50.84 139 LEU A N 1
ATOM 834 C CA . LEU A 1 103 ? 17.580 12.612 12.947 1.00 50.28 139 LEU A CA 1
ATOM 835 C C . LEU A 1 103 ? 17.395 11.189 12.442 1.00 47.40 139 LEU A C 1
ATOM 836 O O . LEU A 1 103 ? 18.011 10.791 11.446 1.00 44.83 139 LEU A O 1
ATOM 841 N N . GLN A 1 104 ? 16.546 10.411 13.119 1.00 48.11 140 GLN A N 1
ATOM 842 C CA . GLN A 1 104 ? 16.302 9.030 12.713 1.00 49.33 140 GLN A CA 1
ATOM 843 C C . GLN A 1 104 ? 15.740 8.968 11.300 1.00 50.69 140 GLN A C 1
ATOM 844 O O . GLN A 1 104 ? 16.179 8.157 10.475 1.00 50.21 140 GLN A O 1
ATOM 850 N N . ILE A 1 105 ? 14.751 9.815 11.009 1.00 52.63 141 ILE A N 1
ATOM 851 C CA . ILE A 1 105 ? 14.203 9.886 9.659 1.00 53.66 141 ILE A CA 1
ATOM 852 C C . ILE A 1 105 ? 15.275 10.335 8.675 1.00 54.94 141 ILE A C 1
ATOM 853 O O . ILE A 1 105 ? 15.357 9.832 7.546 1.00 55.24 141 ILE A O 1
ATOM 858 N N . LYS A 1 106 ? 16.120 11.278 9.094 1.00 54.92 142 LYS A N 1
ATOM 859 C CA . LYS A 1 106 ? 17.230 11.713 8.257 1.00 57.22 142 LYS A CA 1
ATOM 860 C C . LYS A 1 106 ? 18.083 10.521 7.839 1.00 58.01 142 LYS A C 1
ATOM 861 O O . LYS A 1 106 ? 18.406 10.355 6.657 1.00 59.68 142 LYS A O 1
ATOM 867 N N . HIS A 1 107 ? 18.420 9.655 8.800 1.00 58.17 143 HIS A N 1
ATOM 868 C CA . HIS A 1 107 ? 19.241 8.481 8.502 1.00 59.11 143 HIS A CA 1
ATOM 869 C C . HIS A 1 107 ? 18.530 7.522 7.555 1.00 57.12 143 HIS A C 1
ATOM 870 O O . HIS A 1 107 ? 19.088 7.131 6.524 1.00 55.70 143 HIS A O 1
ATOM 877 N N . ASP A 1 108 ? 17.300 7.122 7.900 1.00 57.34 144 ASP A N 1
ATOM 878 C CA . ASP A 1 108 ? 16.557 6.169 7.078 1.00 57.21 144 ASP A CA 1
ATOM 879 C C . ASP A 1 108 ? 16.393 6.684 5.656 1.00 57.18 144 ASP A C 1
ATOM 880 O O . ASP A 1 108 ? 16.435 5.909 4.692 1.00 57.32 144 ASP A O 1
ATOM 885 N N . LEU A 1 109 ? 16.206 7.997 5.510 1.00 58.33 145 LEU A N 1
ATOM 886 C CA . LEU A 1 109 ? 16.075 8.597 4.187 1.00 59.08 145 LEU A CA 1
ATOM 887 C C . LEU A 1 109 ? 17.304 8.324 3.330 1.00 63.48 145 LEU A C 1
ATOM 888 O O . LEU A 1 109 ? 17.182 8.006 2.141 1.00 63.55 145 LEU A O 1
ATOM 893 N N . ALA A 1 110 ? 18.497 8.424 3.922 1.00 67.65 146 ALA A N 1
ATOM 894 C CA . ALA A 1 110 ? 19.727 8.252 3.158 1.00 74.65 146 ALA A CA 1
ATOM 895 C C . ALA A 1 110 ? 20.059 6.780 2.934 1.00 81.92 146 ALA A C 1
ATOM 896 O O . ALA A 1 110 ? 20.572 6.414 1.871 1.00 86.97 146 ALA A O 1
ATOM 898 N N . CYS A 1 111 ? 19.777 5.922 3.921 1.00 81.22 147 CYS A N 1
ATOM 899 C CA . CYS A 1 111 ? 20.059 4.497 3.771 1.00 82.34 147 CYS A CA 1
ATOM 900 C C . CYS A 1 111 ? 19.210 3.863 2.680 1.00 82.22 147 CYS A C 1
ATOM 901 O O . CYS A 1 111 ? 19.639 2.894 2.045 1.00 83.49 147 CYS A O 1
ATOM 904 N N . GLY A 1 112 ? 18.014 4.391 2.448 1.00 80.53 148 GLY A N 1
ATOM 905 C CA . GLY A 1 112 ? 17.029 3.723 1.632 1.00 79.86 148 GLY A CA 1
ATOM 906 C C . GLY A 1 112 ? 16.010 2.933 2.419 1.00 77.61 148 GLY A C 1
ATOM 907 O O . GLY A 1 112 ? 15.114 2.336 1.811 1.00 80.68 148 GLY A O 1
ATOM 908 N N . ARG A 1 113 ? 16.127 2.900 3.750 1.00 71.48 149 ARG A N 1
ATOM 909 C CA . ARG A 1 113 ? 15.115 2.282 4.598 1.00 70.75 149 ARG A CA 1
ATOM 910 C C . ARG A 1 113 ? 13.799 3.045 4.576 1.00 68.80 149 ARG A C 1
ATOM 911 O O . ARG A 1 113 ? 12.775 2.499 5.002 1.00 69.22 149 ARG A O 1
ATOM 919 N N . LEU A 1 114 ? 13.807 4.289 4.104 1.00 66.60 150 LEU A N 1
ATOM 920 C CA . LEU A 1 114 ? 12.595 5.078 3.922 1.00 64.36 150 LEU A CA 1
ATOM 921 C C . LEU A 1 114 ? 12.590 5.616 2.499 1.00 63.85 150 LEU A C 1
ATOM 922 O O . LEU A 1 114 ? 13.433 6.445 2.141 1.00 62.93 150 LEU A O 1
ATOM 927 N N . THR A 1 115 ? 11.658 5.124 1.686 1.00 65.60 151 THR A N 1
ATOM 928 C CA . THR A 1 115 ? 11.391 5.649 0.357 1.00 66.61 151 THR A CA 1
ATOM 929 C C . THR A 1 115 ? 9.939 6.102 0.299 1.00 68.04 151 THR A C 1
ATOM 930 O O . THR A 1 115 ? 9.113 5.690 1.118 1.00 66.40 151 THR A O 1
ATOM 934 N N . CYS A 1 116 ? 9.627 6.945 -0.677 1.00 71.81 152 CYS A N 1
ATOM 935 C CA . CYS A 1 116 ? 8.277 7.489 -0.801 1.00 77.41 152 CYS A CA 1
ATOM 936 C C . CYS A 1 116 ? 8.141 8.165 -2.161 1.00 80.90 152 CYS A C 1
ATOM 937 O O . CYS A 1 116 ? 9.026 8.065 -3.020 1.00 81.52 152 CYS A O 1
ATOM 940 N N . ASN A 1 117 ? 7.018 8.853 -2.349 1.00 83.94 153 ASN A N 1
ATOM 941 C CA . ASN A 1 117 ? 6.772 9.623 -3.556 1.00 86.57 153 ASN A CA 1
ATOM 942 C C . ASN A 1 117 ? 7.815 10.729 -3.700 1.00 86.65 153 ASN A C 1
ATOM 943 O O . ASN A 1 117 ? 8.420 11.178 -2.723 1.00 85.73 153 ASN A O 1
ATOM 948 N N . GLU A 1 118 ? 8.030 11.160 -4.948 1.00 84.33 154 GLU A N 1
ATOM 949 C CA . GLU A 1 118 ? 9.031 12.188 -5.228 1.00 81.18 154 GLU A CA 1
ATOM 950 C C . GLU A 1 118 ? 8.716 13.488 -4.496 1.00 77.28 154 GLU A C 1
ATOM 951 O O . GLU A 1 118 ? 9.572 14.041 -3.794 1.00 75.10 154 GLU A O 1
ATOM 957 N N . SER A 1 119 ? 7.491 13.996 -4.653 1.00 77.25 155 SER A N 1
ATOM 958 C CA . SER A 1 119 ? 7.122 15.251 -4.005 1.00 75.87 155 SER A CA 1
ATOM 959 C C . SER A 1 119 ? 7.216 15.140 -2.489 1.00 73.50 155 SER A C 1
ATOM 960 O O . SER A 1 119 ? 7.661 16.077 -1.816 1.00 73.82 155 SER A O 1
ATOM 963 N N . SER A 1 120 ? 6.796 14.004 -1.934 1.00 72.81 156 SER A N 1
ATOM 964 C CA . SER A 1 120 ? 6.950 13.784 -0.501 1.00 70.92 156 SER A CA 1
ATOM 965 C C . SER A 1 120 ? 8.420 13.789 -0.103 1.00 68.19 156 SER A C 1
ATOM 966 O O . SER A 1 120 ? 8.800 14.408 0.898 1.00 65.79 156 SER A O 1
ATOM 969 N N . ALA A 1 121 ? 9.264 13.108 -0.883 1.00 68.64 157 ALA A N 1
ATOM 970 C CA . ALA A 1 121 ? 10.687 13.047 -0.568 1.00 67.17 157 ALA A CA 1
ATOM 971 C C . ALA A 1 121 ? 11.333 14.424 -0.649 1.00 67.22 157 ALA A C 1
ATOM 972 O O . ALA A 1 121 ? 12.212 14.749 0.158 1.00 67.06 157 ALA A O 1
ATOM 974 N N . ALA A 1 122 ? 10.914 15.244 -1.615 1.00 65.73 158 ALA A N 1
ATOM 975 C CA . ALA A 1 122 ? 11.456 16.594 -1.720 1.00 64.43 158 ALA A CA 1
ATOM 976 C C . ALA A 1 122 ? 11.048 17.434 -0.518 1.00 62.78 158 ALA A C 1
ATOM 977 O O . ALA A 1 122 ? 11.879 18.127 0.083 1.00 62.57 158 ALA A O 1
ATOM 979 N N . LEU A 1 123 ? 9.768 17.376 -0.150 1.00 61.13 159 LEU A N 1
ATOM 980 C CA . LEU A 1 123 ? 9.293 18.123 1.008 1.00 60.71 159 LEU A CA 1
ATOM 981 C C . LEU A 1 123 ? 10.015 17.693 2.279 1.00 60.72 159 LEU A C 1
ATOM 982 O O . LEU A 1 123 ? 10.391 18.535 3.105 1.00 61.49 159 LEU A O 1
ATOM 987 N N . LEU A 1 124 ? 10.230 16.384 2.448 1.00 59.25 160 LEU A N 1
ATOM 988 C CA . LEU A 1 124 ? 10.928 15.893 3.632 1.00 57.36 160 LEU A CA 1
ATOM 989 C C . LEU A 1 124 ? 12.357 16.419 3.693 1.00 56.71 160 LEU A C 1
ATOM 990 O O . LEU A 1 124 ? 12.850 16.774 4.770 1.00 56.99 160 LEU A O 1
ATOM 995 N N . VAL A 1 125 ? 13.044 16.465 2.549 1.00 55.47 161 VAL A N 1
ATOM 996 C CA . VAL A 1 125 ? 14.397 17.009 2.531 1.00 57.21 161 VAL A CA 1
ATOM 997 C C . VAL A 1 125 ? 14.369 18.510 2.783 1.00 56.74 161 VAL A C 1
ATOM 998 O O . VAL A 1 125 ? 15.194 19.044 3.535 1.00 55.31 161 VAL A O 1
ATOM 1002 N N . ALA A 1 126 ? 13.413 19.213 2.168 1.00 56.80 162 ALA A N 1
ATOM 1003 C CA . ALA A 1 126 ? 13.346 20.661 2.316 1.00 56.19 162 ALA A CA 1
ATOM 1004 C C . ALA A 1 126 ? 13.178 21.070 3.771 1.00 55.20 162 ALA A C 1
ATOM 1005 O O . ALA A 1 126 ? 13.629 22.151 4.166 1.00 54.95 162 ALA A O 1
ATOM 1007 N N . HIS A 1 127 ? 12.537 20.228 4.582 1.00 54.10 163 HIS A N 1
ATOM 1008 C CA . HIS A 1 127 ? 12.471 20.514 6.009 1.00 55.04 163 HIS A CA 1
ATOM 1009 C C . HIS A 1 127 ? 13.800 20.222 6.692 1.00 54.70 163 HIS A C 1
ATOM 1010 O O . HIS A 1 127 ? 14.225 20.981 7.570 1.00 55.98 163 HIS A O 1
ATOM 1017 N N . ILE A 1 128 ? 14.473 19.140 6.294 1.00 54.02 164 ILE A N 1
ATOM 1018 C CA . ILE A 1 128 ? 15.804 18.862 6.826 1.00 55.00 164 ILE A CA 1
ATOM 1019 C C . ILE A 1 128 ? 16.751 20.005 6.490 1.00 57.66 164 ILE A C 1
ATOM 1020 O O . ILE A 1 128 ? 17.538 20.452 7.334 1.00 57.53 164 ILE A O 1
ATOM 1025 N N . VAL A 1 129 ? 16.685 20.500 5.253 1.00 58.90 165 VAL A N 1
ATOM 1026 C CA . VAL A 1 129 ? 17.513 21.635 4.862 1.00 59.70 165 VAL A CA 1
ATOM 1027 C C . VAL A 1 129 ? 17.144 22.864 5.677 1.00 60.68 165 VAL A C 1
ATOM 1028 O O . VAL A 1 129 ? 18.019 23.602 6.147 1.00 60.39 165 VAL A O 1
ATOM 1032 N N . GLN A 1 130 ? 15.843 23.097 5.870 1.00 63.51 166 GLN A N 1
ATOM 1033 C CA . GLN A 1 130 ? 15.409 24.255 6.646 1.00 65.02 166 GLN A CA 1
ATOM 1034 C C . GLN A 1 130 ? 15.930 24.184 8.075 1.00 66.47 166 GLN A C 1
ATOM 1035 O O . GLN A 1 130 ? 16.354 25.197 8.641 1.00 66.30 166 GLN A O 1
ATOM 1041 N N . SER A 1 131 ? 15.921 22.992 8.670 1.00 69.56 167 SER A N 1
ATOM 1042 C CA . SER A 1 131 ? 16.376 22.865 10.046 1.00 75.95 167 SER A CA 1
ATOM 1043 C C . SER A 1 131 ? 17.874 23.095 10.187 1.00 80.28 167 SER A C 1
ATOM 1044 O O . SER A 1 131 ? 18.336 23.410 11.286 1.00 82.14 167 SER A O 1
ATOM 1047 N N . GLU A 1 132 ? 18.637 22.965 9.107 1.00 83.24 168 GLU A N 1
ATOM 1048 C CA . GLU A 1 132 ? 20.092 22.953 9.192 1.00 86.12 168 GLU A CA 1
ATOM 1049 C C . GLU A 1 132 ? 20.752 24.247 8.743 1.00 88.19 168 GLU A C 1
ATOM 1050 O O . GLU A 1 132 ? 21.733 24.673 9.356 1.00 89.36 168 GLU A O 1
ATOM 1056 N N . ILE A 1 133 ? 20.253 24.892 7.690 1.00 83.54 169 ILE A N 1
ATOM 1057 C CA . ILE A 1 133 ? 20.858 26.115 7.179 1.00 80.13 169 ILE A CA 1
ATOM 1058 C C . ILE A 1 133 ? 19.941 27.321 7.299 1.00 80.16 169 ILE A C 1
ATOM 1059 O O . ILE A 1 133 ? 20.351 28.431 6.947 1.00 83.05 169 ILE A O 1
ATOM 1064 N N . GLY A 1 134 ? 18.715 27.140 7.782 1.00 77.79 170 GLY A N 1
ATOM 1065 C CA . GLY A 1 134 ? 17.812 28.254 7.993 1.00 77.04 170 GLY A CA 1
ATOM 1066 C C . GLY A 1 134 ? 16.963 28.597 6.788 1.00 76.38 170 GLY A C 1
ATOM 1067 O O . GLY A 1 134 ? 16.586 27.714 6.011 1.00 74.82 170 GLY A O 1
ATOM 1068 N N . ASP A 1 135 ? 16.665 29.885 6.621 1.00 77.12 171 ASP A N 1
ATOM 1069 C CA . ASP A 1 135 ? 15.778 30.333 5.559 1.00 76.00 171 ASP A CA 1
ATOM 1070 C C . ASP A 1 135 ? 16.405 30.104 4.185 1.00 76.00 171 ASP A C 1
ATOM 1071 O O . ASP A 1 135 ? 17.618 29.924 4.042 1.00 75.16 171 ASP A O 1
ATOM 1076 N N . PHE A 1 136 ? 15.550 30.118 3.165 1.00 77.57 172 PHE A N 1
ATOM 1077 C CA . PHE A 1 136 ? 15.989 29.855 1.803 1.00 79.43 172 PHE A CA 1
ATOM 1078 C C . PHE A 1 136 ? 16.937 30.942 1.305 1.00 83.17 172 PHE A C 1
ATOM 1079 O O . PHE A 1 136 ? 16.822 32.118 1.661 1.00 83.32 172 PHE A O 1
ATOM 1087 N N . ASP A 1 137 ? 17.880 30.525 0.465 1.00 86.28 173 ASP A N 1
ATOM 1088 C CA . ASP A 1 137 ? 18.799 31.437 -0.210 1.00 90.50 173 ASP A CA 1
ATOM 1089 C C . ASP A 1 137 ? 19.264 30.733 -1.472 1.00 94.89 173 ASP A C 1
ATOM 1090 O O . ASP A 1 137 ? 19.863 29.657 -1.384 1.00 94.45 173 ASP A O 1
ATOM 1095 N N . GLU A 1 138 ? 18.985 31.329 -2.636 1.00 100.33 174 GLU A N 1
ATOM 1096 C CA . GLU A 1 138 ? 19.277 30.667 -3.907 1.00 100.88 174 GLU A CA 1
ATOM 1097 C C . GLU A 1 138 ? 20.733 30.224 -3.989 1.00 99.92 174 GLU A C 1
ATOM 1098 O O . GLU A 1 138 ? 21.029 29.112 -4.445 1.00 98.63 174 GLU A O 1
ATOM 1104 N N . VAL A 1 139 ? 21.656 31.073 -3.535 1.00 97.25 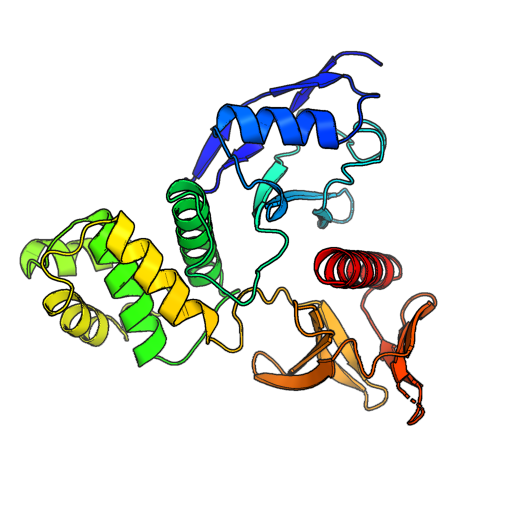175 VAL A N 1
ATOM 1105 C CA . VAL A 1 139 ? 23.074 30.725 -3.566 1.00 94.18 175 VAL A CA 1
ATOM 1106 C C . VAL A 1 139 ? 23.375 29.619 -2.562 1.00 88.15 175 VAL A C 1
ATOM 1107 O O . VAL A 1 139 ? 23.885 28.552 -2.921 1.00 87.05 175 VAL A O 1
ATOM 1111 N N . GLN A 1 140 ? 23.058 29.858 -1.287 1.00 84.70 176 GLN A N 1
ATOM 1112 C CA . GLN A 1 140 ? 23.454 28.927 -0.237 1.00 82.11 176 GLN A CA 1
ATOM 1113 C C . GLN A 1 140 ? 22.758 27.578 -0.386 1.00 80.39 176 GLN A C 1
ATOM 1114 O O . GLN A 1 140 ? 23.384 26.529 -0.190 1.00 80.28 176 GLN A O 1
ATOM 1120 N N . CYS A 1 141 ? 21.470 27.583 -0.737 1.00 77.96 177 CYS A N 1
ATOM 1121 C CA . CYS A 1 141 ? 20.697 26.343 -0.753 1.00 72.26 177 CYS A CA 1
ATOM 1122 C C . CYS A 1 141 ? 21.188 25.392 -1.838 1.00 69.02 177 CYS A C 1
ATOM 1123 O O . CYS A 1 141 ? 21.542 24.242 -1.555 1.00 66.42 177 CYS A O 1
ATOM 1126 N N . LYS A 1 142 ? 21.204 25.852 -3.091 1.00 70.64 178 LYS A N 1
ATOM 1127 C CA . LYS A 1 142 ? 21.613 24.983 -4.190 1.00 74.08 178 LYS A CA 1
ATOM 1128 C C . LYS A 1 142 ? 23.023 24.450 -3.973 1.00 76.30 178 LYS A C 1
ATOM 1129 O O . LYS A 1 142 ? 23.325 23.302 -4.325 1.00 76.77 178 LYS A O 1
ATOM 1135 N N . GLN A 1 143 ? 23.898 25.263 -3.379 1.00 77.48 179 GLN A N 1
ATOM 1136 C CA . GLN A 1 143 ? 25.216 24.771 -2.997 1.00 77.61 179 GLN A CA 1
ATOM 1137 C C . GLN A 1 143 ? 25.111 23.692 -1.926 1.00 75.48 179 GLN A C 1
ATOM 1138 O O . GLN A 1 143 ? 25.781 22.656 -2.012 1.00 75.57 179 GLN A O 1
ATOM 1144 N N . HIS A 1 144 ? 24.263 23.912 -0.918 1.00 73.90 180 HIS A N 1
ATOM 1145 C CA . HIS A 1 144 ? 24.165 22.979 0.199 1.00 71.84 180 HIS A CA 1
ATOM 1146 C C . HIS A 1 144 ? 23.624 21.623 -0.236 1.00 70.42 180 HIS A C 1
ATOM 1147 O O . HIS A 1 144 ? 23.964 20.600 0.369 1.00 69.71 180 HIS A O 1
ATOM 1154 N N . LEU A 1 145 ? 22.785 21.591 -1.273 1.00 69.91 181 LEU A N 1
ATOM 1155 C CA . LEU A 1 145 ? 22.254 20.327 -1.768 1.00 67.41 181 LEU A CA 1
ATOM 1156 C C . LEU A 1 145 ? 23.269 19.545 -2.588 1.00 68.70 181 LEU A C 1
ATOM 1157 O O . LEU A 1 145 ? 23.103 18.333 -2.761 1.00 68.97 181 LEU A O 1
ATOM 1162 N N . LEU A 1 146 ? 24.302 20.206 -3.102 1.00 69.96 182 LEU A N 1
ATOM 1163 C CA . LEU A 1 146 ? 25.368 19.508 -3.806 1.00 71.82 182 LEU A CA 1
ATOM 1164 C C . LEU A 1 146 ? 26.435 18.987 -2.860 1.00 70.77 182 LEU A C 1
ATOM 1165 O O . LEU A 1 146 ? 27.124 18.015 -3.189 1.00 73.06 182 LEU A O 1
ATOM 1170 N N . ASN A 1 147 ? 26.589 19.618 -1.697 1.00 69.10 183 ASN A N 1
ATOM 1171 C CA . ASN A 1 147 ? 27.552 19.174 -0.702 1.00 70.08 183 ASN A CA 1
ATOM 1172 C C . ASN A 1 147 ? 26.981 18.134 0.245 1.00 68.81 183 ASN A C 1
ATOM 1173 O O . ASN A 1 147 ? 27.751 17.424 0.903 1.00 67.88 183 ASN A O 1
ATOM 1178 N N . ASN A 1 148 ? 25.657 18.025 0.328 1.00 69.12 184 ASN A N 1
ATOM 1179 C CA . ASN A 1 148 ? 25.001 17.081 1.218 1.00 68.08 184 ASN A CA 1
ATOM 1180 C C . ASN A 1 148 ? 23.912 16.348 0.454 1.00 69.21 184 ASN A C 1
ATOM 1181 O O . ASN A 1 148 ? 23.039 16.979 -0.150 1.00 71.24 184 ASN A O 1
ATOM 1186 N N . LYS A 1 149 ? 23.971 15.021 0.481 1.00 69.56 185 LYS A N 1
ATOM 1187 C CA . LYS A 1 149 ? 23.018 14.164 -0.214 1.00 70.25 185 LYS A CA 1
ATOM 1188 C C . LYS A 1 149 ? 22.118 13.513 0.829 1.00 68.30 185 LYS A C 1
ATOM 1189 O O . LYS A 1 149 ? 22.560 12.631 1.573 1.00 69.36 185 LYS A O 1
ATOM 1195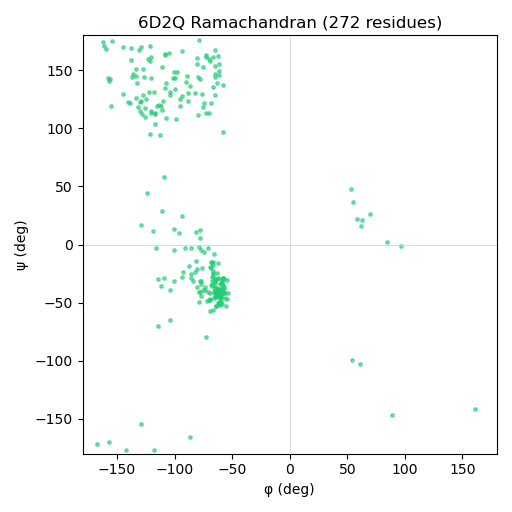 N N . TYR A 1 150 ? 20.860 13.945 0.881 1.00 63.85 186 TYR A N 1
ATOM 1196 C CA . TYR A 1 150 ? 19.929 13.443 1.882 1.00 61.23 186 TYR A CA 1
ATOM 1197 C C . TYR A 1 150 ? 19.103 12.259 1.397 1.00 60.74 186 TYR A C 1
ATOM 1198 O O . TYR A 1 150 ? 18.622 11.477 2.226 1.00 60.00 186 TYR A O 1
ATOM 1207 N N . ILE A 1 151 ? 18.928 12.109 0.088 1.00 61.22 187 ILE A N 1
ATOM 1208 C CA . ILE A 1 151 ? 18.228 10.966 -0.491 1.00 61.74 187 ILE A CA 1
ATOM 1209 C C . ILE A 1 151 ? 19.020 10.490 -1.700 1.00 63.99 187 ILE A C 1
ATOM 1210 O O . ILE A 1 151 ? 19.611 11.314 -2.411 1.00 63.12 187 ILE A O 1
ATOM 1215 N N . PRO A 1 152 ? 19.071 9.189 -1.967 1.00 67.42 188 PRO A N 1
ATOM 1216 C CA . PRO A 1 152 ? 19.682 8.726 -3.215 1.00 70.14 188 PRO A CA 1
ATOM 1217 C C . PRO A 1 152 ? 18.921 9.266 -4.415 1.00 73.61 188 PRO A C 1
ATOM 1218 O O . PRO A 1 152 ? 17.711 9.495 -4.360 1.00 73.17 188 PRO A O 1
ATOM 1222 N N . GLU A 1 153 ? 19.656 9.477 -5.506 1.00 78.99 189 GLU A N 1
ATOM 1223 C CA . GLU A 1 153 ? 19.124 10.108 -6.713 1.00 84.75 189 GLU A CA 1
ATOM 1224 C C . GLU A 1 153 ? 18.459 11.441 -6.373 1.00 84.32 189 GLU A C 1
ATOM 1225 O O . GLU A 1 153 ? 17.338 11.739 -6.790 1.00 84.55 189 GLU A O 1
ATOM 1231 N N . GLN A 1 154 ? 19.176 12.250 -5.590 1.00 80.81 190 GLN A N 1
ATOM 1232 C CA . GLN A 1 154 ? 18.680 13.558 -5.181 1.00 76.01 190 GLN A CA 1
ATOM 1233 C C . GLN A 1 154 ? 18.790 14.587 -6.299 1.00 78.69 190 GLN A C 1
ATOM 1234 O O . GLN A 1 154 ? 17.952 15.492 -6.382 1.00 79.75 190 GLN A O 1
ATOM 1240 N N . ASP A 1 155 ? 19.805 14.461 -7.161 1.00 80.03 191 ASP A N 1
ATOM 1241 C CA . ASP A 1 155 ? 20.025 15.452 -8.211 1.00 81.41 191 ASP A CA 1
ATOM 1242 C C . ASP A 1 155 ? 18.791 15.621 -9.089 1.00 83.84 191 ASP A C 1
ATOM 1243 O O . ASP A 1 155 ? 18.429 16.748 -9.450 1.00 86.83 191 ASP A O 1
ATOM 1248 N N . THR A 1 156 ? 18.128 14.517 -9.439 1.00 81.53 192 THR A N 1
ATOM 1249 C CA . THR A 1 156 ? 16.911 14.608 -10.237 1.00 81.71 192 THR A CA 1
ATOM 1250 C C . THR A 1 156 ? 15.772 15.272 -9.477 1.00 79.32 192 THR A C 1
ATOM 1251 O O . THR A 1 156 ? 14.853 15.810 -10.104 1.00 80.48 192 THR A O 1
ATOM 1255 N N . LEU A 1 157 ? 15.815 15.251 -8.148 1.00 77.84 193 LEU A N 1
ATOM 1256 C CA . LEU A 1 157 ? 14.763 15.811 -7.313 1.00 79.12 193 LEU A CA 1
ATOM 1257 C C . LEU A 1 157 ? 15.120 17.190 -6.770 1.00 80.52 193 LEU A C 1
ATOM 1258 O O . LEU A 1 157 ? 14.440 17.687 -5.866 1.00 79.97 193 LEU A O 1
ATOM 1263 N N . MET A 1 158 ? 16.159 17.825 -7.316 1.00 81.01 194 MET A N 1
ATOM 1264 C CA . MET A 1 158 ? 16.697 19.032 -6.699 1.00 78.66 194 MET A CA 1
ATOM 1265 C C . MET A 1 158 ? 15.776 20.228 -6.904 1.00 78.65 194 MET A C 1
ATOM 1266 O O . MET A 1 158 ? 15.645 21.072 -6.009 1.00 78.05 194 MET A O 1
ATOM 1271 N N . ASP A 1 159 ? 15.126 20.319 -8.068 1.00 80.07 195 ASP A N 1
ATOM 1272 C CA . ASP A 1 159 ? 14.267 21.470 -8.345 1.00 79.47 195 ASP A CA 1
ATOM 1273 C C . ASP A 1 159 ? 13.069 21.516 -7.402 1.00 76.24 195 ASP A C 1
ATOM 1274 O O . ASP A 1 159 ? 12.680 22.594 -6.936 1.00 74.72 195 ASP A O 1
ATOM 1279 N N . LYS A 1 160 ? 12.471 20.359 -7.109 1.00 75.18 196 LYS A N 1
ATOM 1280 C CA . LYS A 1 160 ? 11.314 20.331 -6.219 1.00 75.18 196 LYS A CA 1
ATOM 1281 C C . LYS A 1 160 ? 11.688 20.742 -4.799 1.00 73.33 196 LYS A C 1
ATOM 1282 O O . LYS A 1 160 ? 10.907 21.417 -4.118 1.00 73.13 196 LYS A O 1
ATOM 1288 N N . ILE A 1 161 ? 12.872 20.338 -4.332 1.00 71.21 197 ILE A N 1
ATOM 1289 C CA . ILE A 1 161 ? 13.305 20.713 -2.989 1.00 68.38 197 ILE A CA 1
ATOM 1290 C C . ILE A 1 161 ? 13.457 22.225 -2.883 1.00 65.04 197 ILE A C 1
ATOM 1291 O O . ILE A 1 161 ? 13.110 22.829 -1.859 1.00 61.56 197 ILE A O 1
ATOM 1296 N N . ILE A 1 162 ? 13.974 22.861 -3.938 1.00 66.55 198 ILE A N 1
ATOM 1297 C CA . ILE A 1 162 ? 14.113 24.315 -3.936 1.00 69.57 198 ILE A CA 1
ATOM 1298 C C . ILE A 1 162 ? 12.756 24.980 -3.756 1.00 73.83 198 ILE A C 1
ATOM 1299 O O . ILE A 1 162 ? 12.610 25.929 -2.976 1.00 73.93 198 ILE A O 1
ATOM 1304 N N . GLY A 1 163 ? 11.742 24.491 -4.473 1.00 77.32 199 GLY A N 1
ATOM 1305 C CA . GLY A 1 163 ? 10.419 25.079 -4.356 1.00 81.34 199 GLY A CA 1
ATOM 1306 C C . GLY A 1 163 ? 9.878 25.012 -2.942 1.00 82.15 199 GLY A C 1
ATOM 1307 O O . GLY A 1 163 ? 9.412 26.014 -2.394 1.00 85.39 199 GLY A O 1
ATOM 1308 N N . TYR A 1 164 ? 9.944 23.828 -2.328 1.00 78.55 200 TYR A N 1
ATOM 1309 C CA . TYR A 1 164 ? 9.435 23.676 -0.969 1.00 77.75 200 TYR A CA 1
ATOM 1310 C C . TYR A 1 164 ? 10.234 24.502 0.028 1.00 76.32 200 TYR A C 1
ATOM 1311 O O . TYR A 1 164 ? 9.673 24.991 1.016 1.00 79.14 200 TYR A O 1
ATOM 1320 N N . HIS A 1 165 ? 11.536 24.675 -0.207 1.00 71.60 201 HIS A N 1
ATOM 1321 C CA . HIS A 1 165 ? 12.344 25.433 0.741 1.00 67.18 201 HIS A CA 1
ATOM 1322 C C . HIS A 1 165 ? 11.954 26.905 0.766 1.00 68.73 201 HIS A C 1
ATOM 1323 O O . HIS A 1 165 ? 11.995 27.537 1.828 1.00 69.28 201 HIS A O 1
ATOM 1330 N N . ARG A 1 166 ? 11.566 27.467 -0.382 1.00 69.59 202 ARG A N 1
ATOM 1331 C CA . ARG A 1 166 ? 11.123 28.855 -0.409 1.00 73.97 202 ARG A CA 1
ATOM 1332 C C . ARG A 1 166 ? 9.875 29.072 0.434 1.00 77.99 202 ARG A C 1
ATOM 1333 O O . ARG A 1 166 ? 9.543 30.221 0.747 1.00 82.90 202 ARG A O 1
ATOM 1341 N N . LYS A 1 167 ? 9.178 27.999 0.803 1.00 76.46 203 LYS A N 1
ATOM 1342 C CA . LYS A 1 167 ? 7.969 28.108 1.607 1.00 76.98 203 LYS A CA 1
ATOM 1343 C C . LYS A 1 167 ? 8.239 27.968 3.097 1.00 75.24 203 LYS A C 1
ATOM 1344 O O . LYS A 1 167 ? 7.492 28.526 3.908 1.00 77.24 203 LYS A O 1
ATOM 1350 N N . HIS A 1 168 ? 9.289 27.248 3.479 1.00 72.21 204 HIS A N 1
ATOM 1351 C CA . HIS A 1 168 ? 9.600 27.026 4.885 1.00 70.81 204 HIS A CA 1
ATOM 1352 C C . HIS A 1 168 ? 10.262 28.232 5.550 1.00 70.21 204 HIS A C 1
ATOM 1353 O O . HIS A 1 168 ? 10.779 28.092 6.663 1.00 69.57 204 HIS A O 1
ATOM 1360 N N . VAL A 1 169 ? 10.258 29.400 4.902 1.00 70.93 205 VAL A N 1
ATOM 1361 C CA . VAL A 1 169 ? 10.971 30.555 5.436 1.00 71.59 205 VAL A CA 1
ATOM 1362 C C . VAL A 1 169 ? 10.461 30.894 6.830 1.00 72.47 205 VAL A C 1
ATOM 1363 O O . VAL A 1 169 ? 9.253 30.864 7.100 1.00 72.27 205 VAL A O 1
ATOM 1367 N N . GLY A 1 170 ? 11.390 31.206 7.731 1.00 73.83 206 GLY A N 1
ATOM 1368 C CA . GLY A 1 170 ? 11.049 31.625 9.072 1.00 77.38 206 GLY A CA 1
ATOM 1369 C C . GLY A 1 170 ? 10.800 30.508 10.058 1.00 76.72 206 GLY A C 1
ATOM 1370 O O . GLY A 1 170 ? 10.471 30.790 11.219 1.00 78.50 206 GLY A O 1
ATOM 1371 N N . GLN A 1 171 ? 10.945 29.254 9.647 1.00 72.65 207 GLN A N 1
ATOM 1372 C CA . GLN A 1 171 ? 10.705 28.128 10.535 1.00 69.77 207 GLN A CA 1
ATOM 1373 C C . GLN A 1 171 ? 11.982 27.773 11.284 1.00 68.24 207 GLN A C 1
ATOM 1374 O O . GLN A 1 171 ? 13.049 27.633 10.676 1.00 67.53 207 GLN A O 1
ATOM 1380 N N . THR A 1 172 ? 11.870 27.634 12.603 1.00 66.86 208 THR A N 1
ATOM 1381 C CA . THR A 1 172 ? 13.008 27.240 13.412 1.00 65.81 208 THR A CA 1
ATOM 1382 C C . THR A 1 172 ? 13.321 25.763 13.188 1.00 60.25 208 THR A C 1
ATOM 1383 O O . THR A 1 172 ? 12.485 25.015 12.675 1.00 59.95 208 THR A O 1
ATOM 1387 N N . PRO A 1 173 ? 14.533 25.324 13.547 1.00 58.25 209 PRO A N 1
ATOM 1388 C CA . PRO A 1 173 ? 14.838 23.884 13.447 1.00 56.14 209 PRO A CA 1
ATOM 1389 C C . PRO A 1 173 ? 13.882 23.008 14.238 1.00 54.31 209 PRO A C 1
ATOM 1390 O O . PRO A 1 173 ? 13.513 21.923 13.770 1.00 51.15 209 PRO A O 1
ATOM 1394 N N . ALA A 1 174 ? 13.470 23.452 15.429 1.00 54.00 210 ALA A N 1
ATOM 1395 C CA . ALA A 1 174 ? 12.488 22.698 16.201 1.00 53.16 210 ALA A CA 1
ATOM 1396 C C . ALA A 1 174 ? 11.161 22.617 15.463 1.00 54.90 210 ALA A C 1
ATOM 1397 O O . ALA A 1 174 ? 10.500 21.572 15.470 1.00 53.85 210 ALA A O 1
ATOM 1399 N N . GLU A 1 175 ? 10.752 23.715 14.823 1.00 58.79 211 GLU A N 1
ATOM 1400 C CA . GLU A 1 175 ? 9.547 23.697 14.006 1.00 59.60 211 GLU A CA 1
ATOM 1401 C C . GLU A 1 175 ? 9.707 22.813 12.778 1.00 57.82 211 GLU A C 1
ATOM 1402 O O . GLU A 1 175 ? 8.710 22.289 12.273 1.00 58.36 211 GLU A O 1
ATOM 1408 N N . SER A 1 176 ? 10.935 22.627 12.289 1.00 57.38 212 SER A N 1
ATOM 1409 C CA . SER A 1 176 ? 11.144 21.783 11.119 1.00 55.50 212 SER A CA 1
ATOM 1410 C C . SER A 1 176 ? 11.090 20.303 11.480 1.00 53.27 212 SER A C 1
ATOM 1411 O O . SER A 1 176 ? 10.525 19.500 10.727 1.00 52.11 212 SER A O 1
ATOM 1414 N N . ASP A 1 177 ? 11.675 19.922 12.619 1.00 52.30 213 ASP A N 1
ATOM 1415 C CA . ASP A 1 177 ? 11.585 18.535 13.062 1.00 50.84 213 ASP A CA 1
ATOM 1416 C C . ASP A 1 177 ? 10.135 18.107 13.218 1.00 51.15 213 ASP A C 1
ATOM 1417 O O . ASP A 1 177 ? 9.769 16.986 12.849 1.00 49.31 213 ASP A O 1
ATOM 1422 N N . TYR A 1 178 ? 9.294 18.990 13.762 1.00 53.74 214 TYR A N 1
ATOM 1423 C CA . TYR A 1 178 ? 7.869 18.697 13.878 1.00 54.75 214 TYR A CA 1
ATOM 1424 C C . TYR A 1 178 ? 7.251 18.457 12.506 1.00 55.04 214 TYR A C 1
ATOM 1425 O O . TYR A 1 178 ? 6.510 17.488 12.303 1.00 53.83 214 TYR A O 1
ATOM 1434 N N . GLN A 1 179 ? 7.550 19.334 11.546 1.00 57.30 215 GLN A N 1
ATOM 1435 C CA . GLN A 1 179 ? 7.029 19.151 10.196 1.00 59.85 215 GLN A CA 1
ATOM 1436 C C . GLN A 1 179 ? 7.561 17.869 9.571 1.00 56.59 215 GLN A C 1
ATOM 1437 O O . GLN A 1 179 ? 6.840 17.186 8.836 1.00 56.53 215 GLN A O 1
ATOM 1443 N N . LEU A 1 180 ? 8.825 17.533 9.844 1.00 54.40 216 LEU A N 1
ATOM 1444 C CA . LEU A 1 180 ? 9.369 16.260 9.383 1.00 53.53 216 LEU A CA 1
ATOM 1445 C C . LEU A 1 180 ? 8.510 15.100 9.863 1.00 55.16 216 LEU A C 1
ATOM 1446 O O . LEU A 1 180 ? 8.068 14.267 9.064 1.00 55.85 216 LEU A O 1
ATOM 1451 N N . LEU A 1 181 ? 8.248 15.046 11.173 1.00 54.99 217 LEU A N 1
ATOM 1452 C CA . LEU A 1 181 ? 7.494 13.934 11.737 1.00 54.85 217 LEU A CA 1
ATOM 1453 C C . LEU A 1 181 ? 6.075 13.893 11.191 1.00 57.57 217 LEU A C 1
ATOM 1454 O O . LEU A 1 181 ? 5.572 12.821 10.843 1.00 59.78 217 LEU A O 1
ATOM 1459 N N . GLU A 1 182 ? 5.412 15.049 11.105 1.00 58.53 218 GLU A N 1
ATOM 1460 C CA . GLU A 1 182 ? 4.039 15.074 10.609 1.00 59.57 218 GLU A CA 1
ATOM 1461 C C . GLU A 1 182 ? 3.957 14.556 9.181 1.00 59.92 218 GLU A C 1
ATOM 1462 O O . GLU A 1 182 ? 3.004 13.859 8.819 1.00 62.32 218 GLU A O 1
ATOM 1468 N N . ILE A 1 183 ? 4.948 14.883 8.357 1.00 58.88 219 ILE A N 1
ATOM 1469 C CA . ILE A 1 183 ? 4.899 14.456 6.966 1.00 60.46 219 ILE A CA 1
ATOM 1470 C C . ILE A 1 183 ? 5.432 13.035 6.815 1.00 61.89 219 ILE A C 1
ATOM 1471 O O . ILE A 1 183 ? 4.961 12.279 5.957 1.00 63.69 219 ILE A O 1
ATOM 1476 N N . ALA A 1 184 ? 6.390 12.633 7.652 1.00 59.98 220 ALA A N 1
ATOM 1477 C CA . ALA A 1 184 ? 6.938 11.285 7.546 1.00 58.56 220 ALA A CA 1
ATOM 1478 C C . ALA A 1 184 ? 6.026 10.231 8.162 1.00 59.48 220 ALA A C 1
ATOM 1479 O O . ALA A 1 184 ? 5.999 9.093 7.682 1.00 59.88 220 ALA A O 1
ATOM 1481 N N . ARG A 1 185 ? 5.266 10.579 9.206 1.00 59.12 221 ARG A N 1
ATOM 1482 C CA . ARG A 1 185 ? 4.475 9.577 9.918 1.00 58.09 221 ARG A CA 1
ATOM 1483 C C . ARG A 1 185 ? 3.327 9.021 9.084 1.00 55.36 221 ARG A C 1
ATOM 1484 O O . ARG A 1 185 ? 2.752 7.993 9.455 1.00 54.85 221 ARG A O 1
ATOM 1492 N N . ARG A 1 186 ? 2.971 9.673 7.981 1.00 55.86 222 ARG A N 1
ATOM 1493 C CA . ARG A 1 186 ? 1.927 9.168 7.099 1.00 58.75 222 ARG A CA 1
ATOM 1494 C C . ARG A 1 186 ? 2.481 8.277 5.996 1.00 59.27 222 ARG A C 1
ATOM 1495 O O . ARG A 1 186 ? 1.700 7.729 5.210 1.00 60.34 222 ARG A O 1
ATOM 1503 N N . LEU A 1 187 ? 3.801 8.117 5.928 1.00 58.32 223 LEU A N 1
ATOM 1504 C CA . LEU A 1 187 ? 4.434 7.381 4.844 1.00 56.80 223 LEU A CA 1
ATOM 1505 C C . LEU A 1 187 ? 4.309 5.879 5.046 1.00 56.32 223 LEU A C 1
ATOM 1506 O O . LEU A 1 187 ? 4.411 5.372 6.167 1.00 54.38 223 LEU A O 1
ATOM 1511 N N . GLU A 1 188 ? 4.110 5.171 3.932 1.00 58.89 224 GLU A N 1
ATOM 1512 C CA . GLU A 1 188 ? 3.900 3.728 3.967 1.00 58.29 224 GLU A CA 1
ATOM 1513 C C . GLU A 1 188 ? 5.085 2.996 4.585 1.00 54.64 224 GLU A C 1
ATOM 1514 O O . GLU A 1 188 ? 4.900 1.978 5.263 1.00 53.47 224 GLU A O 1
ATOM 1520 N N . MET A 1 189 ? 6.300 3.505 4.384 1.00 54.65 225 MET A N 1
ATOM 1521 C CA . MET A 1 189 ? 7.514 2.888 4.902 1.00 54.77 225 MET A CA 1
ATOM 1522 C C . MET A 1 189 ? 7.980 3.487 6.225 1.00 52.67 225 MET A C 1
ATOM 1523 O O . MET A 1 189 ? 9.086 3.167 6.674 1.00 53.93 225 MET A O 1
ATOM 1528 N N . TYR A 1 190 ? 7.172 4.335 6.861 1.00 51.16 226 TYR A N 1
ATOM 1529 C CA . TYR A 1 190 ? 7.600 5.008 8.082 1.00 50.52 226 TYR A CA 1
ATOM 1530 C C . TYR A 1 190 ? 7.816 4.006 9.211 1.00 48.82 226 TYR A C 1
ATOM 1531 O O . TYR A 1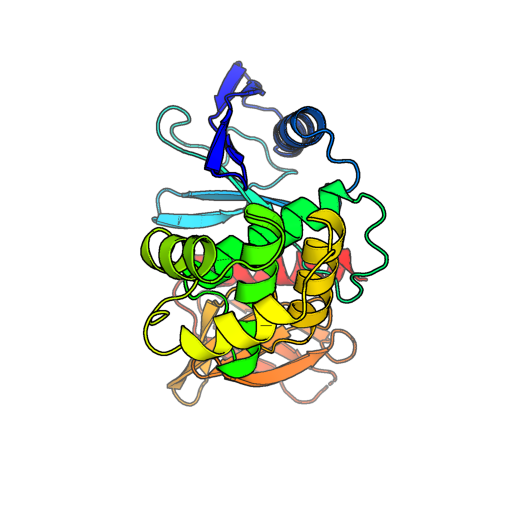 190 ? 6.944 3.180 9.503 1.00 48.85 226 TYR A O 1
ATOM 1540 N N . GLY A 1 191 ? 8.985 4.087 9.848 1.00 47.90 227 GLY A N 1
ATOM 1541 C CA . GLY A 1 191 ? 9.337 3.181 10.923 1.00 48.72 227 GLY A CA 1
ATOM 1542 C C . GLY A 1 191 ? 9.412 1.715 10.554 1.00 49.83 227 GLY A C 1
ATOM 1543 O O . GLY A 1 191 ? 9.428 0.868 11.455 1.00 49.80 227 GLY A O 1
ATOM 1544 N N . VAL A 1 192 ? 9.481 1.390 9.264 1.00 50.66 228 VAL A N 1
ATOM 1545 C CA . VAL A 1 192 ? 9.388 0.019 8.777 1.00 53.56 228 VAL A CA 1
ATOM 1546 C C . VAL A 1 192 ? 10.795 -0.537 8.596 1.00 56.87 228 VAL A C 1
ATOM 1547 O O . VAL A 1 192 ? 11.585 -0.004 7.807 1.00 57.58 228 VAL A O 1
ATOM 1551 N N . ARG A 1 193 ? 11.113 -1.604 9.327 1.00 57.54 229 ARG A N 1
ATOM 1552 C CA . ARG A 1 193 ? 12.341 -2.367 9.126 1.00 59.78 229 ARG A CA 1
ATOM 1553 C C . ARG A 1 193 ? 11.948 -3.754 8.629 1.00 62.61 229 ARG A C 1
ATOM 1554 O O . ARG A 1 193 ? 11.250 -4.489 9.335 1.00 65.14 229 ARG A O 1
ATOM 1562 N N . LEU A 1 194 ? 12.415 -4.118 7.434 1.00 62.44 230 LEU A N 1
ATOM 1563 C CA . LEU A 1 194 ? 11.896 -5.275 6.715 1.00 65.35 230 LEU A CA 1
ATOM 1564 C C . LEU A 1 194 ? 12.650 -6.556 7.053 1.00 66.92 230 LEU A C 1
ATOM 1565 O O . LEU A 1 194 ? 13.877 -6.559 7.194 1.00 65.77 230 LEU A O 1
ATOM 1570 N N . HIS A 1 195 ? 11.899 -7.642 7.186 1.00 69.17 231 HIS A N 1
ATOM 1571 C CA . HIS A 1 195 ? 12.472 -8.979 7.334 1.00 71.39 231 HIS A CA 1
ATOM 1572 C C . HIS A 1 195 ? 12.051 -9.827 6.146 1.00 74.63 231 HIS A C 1
ATOM 1573 O O . HIS A 1 195 ? 10.855 -10.155 6.016 1.00 77.00 231 HIS A O 1
ATOM 1580 N N . PRO A 1 196 ? 12.974 -10.213 5.269 1.00 75.61 232 PRO A N 1
ATOM 1581 C CA . PRO A 1 196 ? 12.584 -10.950 4.063 1.00 79.95 232 PRO A CA 1
ATOM 1582 C C . PRO A 1 196 ? 11.999 -12.316 4.384 1.00 87.56 232 PRO A C 1
ATOM 1583 O O . PRO A 1 196 ? 12.432 -13.010 5.306 1.00 86.43 232 PRO A O 1
ATOM 1587 N N . ALA A 1 197 ? 11.007 -12.705 3.589 1.00 94.06 233 ALA A N 1
ATOM 1588 C CA . ALA A 1 197 ? 10.324 -13.978 3.767 1.00 101.45 233 ALA A CA 1
ATOM 1589 C C . ALA A 1 197 ? 9.642 -14.356 2.459 1.00 106.78 233 ALA A C 1
ATOM 1590 O O . ALA A 1 197 ? 9.536 -13.550 1.531 1.00 109.16 233 ALA A O 1
ATOM 1592 N N . LYS A 1 198 ? 9.178 -15.604 2.397 1.00 108.43 234 LYS A N 1
ATOM 1593 C CA . LYS A 1 198 ? 8.463 -16.120 1.238 1.00 111.01 234 LYS A CA 1
ATOM 1594 C C . LYS A 1 198 ? 7.202 -16.838 1.696 1.00 112.38 234 LYS A C 1
ATOM 1595 O O . LYS A 1 198 ? 7.221 -17.568 2.691 1.00 112.71 234 LYS A O 1
ATOM 1601 N N . ASP A 1 199 ? 6.110 -16.625 0.969 1.00 112.45 235 ASP A N 1
ATOM 1602 C CA . ASP A 1 199 ? 4.858 -17.299 1.268 1.00 115.59 235 ASP A CA 1
ATOM 1603 C C . ASP A 1 199 ? 4.908 -18.725 0.725 1.00 120.60 235 ASP A C 1
ATOM 1604 O O . ASP A 1 199 ? 5.878 -19.135 0.079 1.00 121.42 235 ASP A O 1
ATOM 1609 N N . ARG A 1 200 ? 3.853 -19.502 1.007 1.00 124.16 236 ARG A N 1
ATOM 1610 C CA . ARG A 1 200 ? 3.732 -20.833 0.418 1.00 128.17 236 ARG A CA 1
ATOM 1611 C C . ARG A 1 200 ? 3.818 -20.778 -1.099 1.00 132.17 236 ARG A C 1
ATOM 1612 O O . ARG A 1 200 ? 4.288 -21.728 -1.735 1.00 134.28 236 ARG A O 1
ATOM 1620 N N . GLU A 1 201 ? 3.376 -19.671 -1.694 1.00 133.60 237 GLU A N 1
ATOM 1621 C CA . GLU A 1 201 ? 3.367 -19.497 -3.138 1.00 138.75 237 GLU A CA 1
ATOM 1622 C C . GLU A 1 201 ? 4.792 -19.338 -3.657 1.00 142.90 237 GLU A C 1
ATOM 1623 O O . GLU A 1 201 ? 5.013 -19.245 -4.867 1.00 142.22 237 GLU A O 1
ATOM 1629 N N . GLY A 1 202 ? 5.766 -19.324 -2.747 1.00 148.16 238 GLY A N 1
ATOM 1630 C CA . GLY A 1 202 ? 7.145 -19.087 -3.120 1.00 146.21 238 GLY A CA 1
ATOM 1631 C C . GLY A 1 202 ? 7.426 -17.677 -3.575 1.00 143.61 238 GLY A C 1
ATOM 1632 O O . GLY A 1 202 ? 8.360 -17.460 -4.348 1.00 143.35 238 GLY A O 1
ATOM 1633 N N . THR A 1 203 ? 6.643 -16.708 -3.111 1.00 148.05 239 THR A N 1
ATOM 1634 C CA . THR A 1 203 ? 6.744 -15.326 -3.556 1.00 150.17 239 THR A CA 1
ATOM 1635 C C . THR A 1 203 ? 7.626 -14.555 -2.584 1.00 147.98 239 THR A C 1
ATOM 1636 O O . THR A 1 203 ? 7.362 -14.547 -1.377 1.00 154.41 239 THR A O 1
ATOM 1640 N N . ARG A 1 204 ? 8.671 -13.917 -3.108 1.00 137.63 240 ARG A N 1
ATOM 1641 C CA . ARG A 1 204 ? 9.591 -13.143 -2.279 1.00 132.62 240 ARG A CA 1
ATOM 1642 C C . ARG A 1 204 ? 8.897 -11.881 -1.778 1.00 127.22 240 ARG A C 1
ATOM 1643 O O . ARG A 1 204 ? 8.570 -10.985 -2.563 1.00 125.85 240 ARG A O 1
ATOM 1651 N N . LEU A 1 205 ? 8.676 -11.806 -0.467 1.00 119.49 241 LEU A N 1
ATOM 1652 C CA . LEU A 1 205 ? 8.043 -10.644 0.142 1.00 110.65 241 LEU A CA 1
ATOM 1653 C C . LEU A 1 205 ? 8.869 -10.133 1.315 1.00 101.91 241 LEU A C 1
ATOM 1654 O O . LEU A 1 205 ? 10.087 -10.334 1.364 1.00 100.71 241 LEU A O 1
ATOM 1659 N N . SER A 1 206 ? 8.212 -9.468 2.262 1.00 95.05 242 SER A N 1
ATOM 1660 C CA . SER A 1 206 ? 8.873 -8.996 3.469 1.00 87.46 242 SER A CA 1
ATOM 1661 C C . SER A 1 206 ? 7.822 -8.782 4.548 1.00 83.37 242 SER A C 1
ATOM 1662 O O . SER A 1 206 ? 6.706 -8.342 4.259 1.00 83.83 242 SER A O 1
ATOM 1665 N N . LEU A 1 207 ? 8.186 -9.101 5.785 1.00 79.20 243 LEU A N 1
ATOM 1666 C CA . LEU A 1 207 ? 7.324 -8.908 6.939 1.00 75.96 243 LEU A CA 1
ATOM 1667 C C . LEU A 1 207 ? 7.882 -7.797 7.818 1.00 72.84 243 LEU A C 1
ATOM 1668 O O . LEU A 1 207 ? 9.089 -7.534 7.827 1.00 70.72 243 LEU A O 1
ATOM 1673 N N . ALA A 1 208 ? 6.990 -7.140 8.554 1.00 71.84 244 ALA A N 1
ATOM 1674 C CA . ALA A 1 208 ? 7.385 -6.079 9.471 1.00 68.90 244 ALA A CA 1
ATOM 1675 C C . ALA A 1 208 ? 6.334 -5.985 10.567 1.00 68.13 244 ALA A C 1
ATOM 1676 O O . ALA A 1 208 ? 5.308 -6.668 10.529 1.00 70.19 244 ALA A O 1
ATOM 1678 N N . VAL A 1 209 ? 6.602 -5.131 11.553 1.00 65.77 245 VAL A N 1
ATOM 1679 C CA . VAL A 1 209 ? 5.692 -4.919 12.671 1.00 67.88 245 VAL A CA 1
ATOM 1680 C C . VAL A 1 209 ? 5.594 -3.424 12.944 1.00 68.47 245 VAL A C 1
ATOM 1681 O O . VAL A 1 209 ? 6.553 -2.671 12.750 1.00 68.10 245 VAL A O 1
ATOM 1685 N N . ALA A 1 210 ? 4.413 -2.995 13.384 1.00 71.50 246 ALA A N 1
ATOM 1686 C CA . ALA A 1 210 ? 4.156 -1.597 13.689 1.00 72.21 246 ALA A CA 1
ATOM 1687 C C . ALA A 1 210 ? 3.265 -1.516 14.922 1.00 75.68 246 ALA A C 1
ATOM 1688 O O . ALA A 1 210 ? 2.929 -2.531 15.543 1.00 76.94 246 ALA A O 1
ATOM 1690 N N . HIS A 1 211 ? 2.890 -0.285 15.281 1.00 76.96 247 HIS A N 1
ATOM 1691 C CA . HIS A 1 211 ? 1.964 -0.077 16.389 1.00 79.94 247 HIS A CA 1
ATOM 1692 C C . HIS A 1 211 ? 0.619 -0.741 16.127 1.00 84.34 247 HIS A C 1
ATOM 1693 O O . HIS A 1 211 ? -0.029 -1.225 17.063 1.00 85.89 247 HIS A O 1
ATOM 1700 N N . SER A 1 212 ? 0.185 -0.777 14.865 1.00 87.22 248 SER A N 1
ATOM 1701 C CA . SER A 1 212 ? -1.108 -1.358 14.525 1.00 89.94 248 SER A CA 1
ATOM 1702 C C . SER A 1 212 ? -1.079 -2.881 14.530 1.00 90.41 248 SER A C 1
ATOM 1703 O O . SER A 1 212 ? -2.084 -3.512 14.876 1.00 93.54 248 SER A O 1
ATOM 1706 N N . GLY A 1 213 ? 0.046 -3.485 14.149 1.00 87.33 249 GLY A N 1
ATOM 1707 C CA . GLY A 1 213 ? 0.151 -4.930 14.084 1.00 86.48 249 GLY A CA 1
ATOM 1708 C C . GLY A 1 213 ? 1.294 -5.419 13.216 1.00 82.73 249 GLY A C 1
ATOM 1709 O O . GLY A 1 213 ? 2.380 -4.832 13.217 1.00 79.19 249 GLY A O 1
ATOM 1710 N N . VAL A 1 214 ? 1.060 -6.498 12.471 1.00 83.60 250 VAL A N 1
ATOM 1711 C CA . VAL A 1 214 ? 2.059 -7.080 11.582 1.00 82.24 250 VAL A CA 1
ATOM 1712 C C . VAL A 1 214 ? 1.796 -6.583 10.169 1.00 82.14 250 VAL A C 1
ATOM 1713 O O . VAL A 1 214 ? 0.651 -6.316 9.784 1.00 84.81 250 VAL A O 1
ATOM 1717 N N . LEU A 1 215 ? 2.866 -6.446 9.387 1.00 80.09 251 LEU A N 1
ATOM 1718 C CA . LEU A 1 215 ? 2.789 -5.893 8.043 1.00 79.11 251 LEU A CA 1
ATOM 1719 C C . LEU A 1 215 ? 3.444 -6.840 7.047 1.00 81.14 251 LEU A C 1
ATOM 1720 O O . LEU A 1 215 ? 4.371 -7.581 7.385 1.00 81.46 251 LEU A O 1
ATOM 1725 N N . VAL A 1 216 ? 2.952 -6.806 5.810 1.00 82.47 252 VAL A N 1
ATOM 1726 C CA . VAL A 1 216 ? 3.443 -7.652 4.726 1.00 84.44 252 VAL A CA 1
ATOM 1727 C C . VAL A 1 216 ? 3.715 -6.764 3.520 1.00 84.22 252 VAL A C 1
ATOM 1728 O O . VAL A 1 216 ? 2.811 -6.069 3.042 1.00 85.59 252 VAL A O 1
ATOM 1732 N N . PHE A 1 217 ? 4.950 -6.795 3.023 1.00 83.26 253 PHE A N 1
ATOM 1733 C CA . PHE A 1 217 ? 5.390 -5.917 1.947 1.00 81.65 253 PHE A CA 1
ATOM 1734 C C . PHE A 1 217 ? 5.861 -6.727 0.748 1.00 82.99 253 PHE A C 1
ATOM 1735 O O . PHE A 1 217 ? 6.471 -7.789 0.903 1.00 83.14 253 PHE A O 1
ATOM 1743 N N . GLN A 1 218 ? 5.582 -6.214 -0.446 1.00 84.11 254 GLN A N 1
ATOM 1744 C CA . GLN A 1 218 ? 6.222 -6.678 -1.670 1.00 88.01 254 GLN A CA 1
ATOM 1745 C C . GLN A 1 218 ? 7.135 -5.568 -2.163 1.00 85.51 254 GLN A C 1
ATOM 1746 O O . GLN A 1 218 ? 6.660 -4.485 -2.522 1.00 84.21 254 GLN A O 1
ATOM 1752 N N . GLY A 1 219 ? 8.434 -5.840 -2.188 1.00 84.28 255 GLY A N 1
ATOM 1753 C CA . GLY A 1 219 ? 9.389 -4.778 -2.405 1.00 79.83 255 GLY A CA 1
ATOM 1754 C C . GLY A 1 219 ? 9.254 -3.762 -1.293 1.00 76.84 255 GLY A C 1
ATOM 1755 O O . GLY A 1 219 ? 9.700 -4.007 -0.168 1.00 76.06 255 GLY A O 1
ATOM 1756 N N . HIS A 1 220 ? 8.608 -2.628 -1.587 1.00 75.94 256 HIS A N 1
ATOM 1757 C CA . HIS A 1 220 ? 8.364 -1.592 -0.589 1.00 71.49 256 HIS A CA 1
ATOM 1758 C C . HIS A 1 220 ? 6.900 -1.168 -0.546 1.00 69.35 256 HIS A C 1
ATOM 1759 O O . HIS A 1 220 ? 6.585 -0.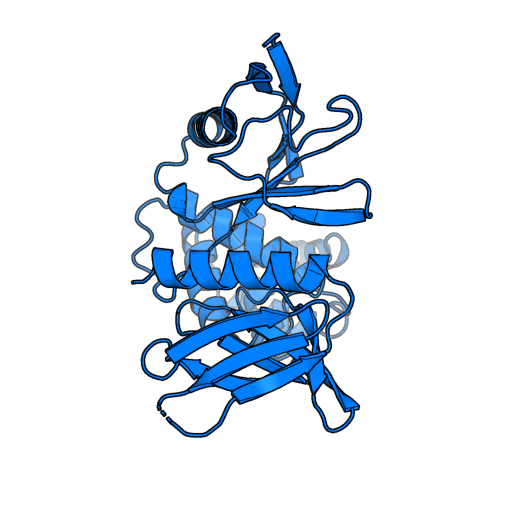105 -0.004 1.00 66.82 256 HIS A O 1
ATOM 1766 N N . THR A 1 221 ? 6.003 -1.972 -1.105 1.00 70.53 257 THR A N 1
ATOM 1767 C CA . THR A 1 221 ? 4.576 -1.687 -1.075 1.00 70.81 257 THR A CA 1
ATOM 1768 C C . THR A 1 221 ? 3.907 -2.588 -0.048 1.00 72.55 257 THR A C 1
ATOM 1769 O O . THR A 1 221 ? 4.093 -3.809 -0.073 1.00 75.35 257 THR A O 1
ATOM 1773 N N . LYS A 1 222 ? 3.131 -1.986 0.848 1.00 71.08 258 LYS A N 1
ATOM 1774 C CA . LYS A 1 222 ? 2.395 -2.762 1.836 1.00 73.93 258 LYS A CA 1
ATOM 1775 C C . LYS A 1 222 ? 1.318 -3.602 1.157 1.00 79.94 258 LYS A C 1
ATOM 1776 O O . LYS A 1 222 ? 0.603 -3.124 0.271 1.00 81.08 258 LYS A O 1
ATOM 1782 N N . ILE A 1 223 ? 1.210 -4.865 1.574 1.00 82.81 259 ILE A N 1
ATOM 1783 C CA . ILE A 1 223 ? 0.222 -5.785 1.020 1.00 87.94 259 ILE A CA 1
ATOM 1784 C C . ILE A 1 223 ? -0.929 -5.964 2.001 1.00 92.49 259 ILE A C 1
ATOM 1785 O O . ILE A 1 223 ? -2.072 -5.592 1.711 1.00 92.47 259 ILE A O 1
ATOM 1790 N N . ASN A 1 224 ? -0.636 -6.547 3.162 1.00 96.07 260 ASN A N 1
ATOM 1791 C CA . ASN A 1 224 ? -1.640 -6.834 4.174 1.00 101.07 260 ASN A CA 1
ATOM 1792 C C . ASN A 1 224 ? -1.269 -6.176 5.495 1.00 100.57 260 ASN A C 1
ATOM 1793 O O . ASN A 1 224 ? -0.111 -5.825 5.742 1.00 95.94 260 ASN A O 1
ATOM 1798 N N . ALA A 1 225 ? -2.280 -6.017 6.346 1.00 105.79 261 ALA A N 1
ATOM 1799 C CA . ALA A 1 225 ? -2.106 -5.483 7.691 1.00 103.52 261 ALA A CA 1
ATOM 1800 C C . ALA A 1 225 ? -2.972 -6.299 8.636 1.00 104.66 261 ALA A C 1
ATOM 1801 O O . ALA A 1 225 ? -4.191 -6.379 8.452 1.00 106.55 261 ALA A O 1
ATOM 1803 N N . PHE A 1 226 ? -2.347 -6.907 9.637 1.00 100.92 262 PHE A N 1
ATOM 1804 C CA . PHE A 1 226 ? -3.032 -7.763 10.601 1.00 99.93 262 PHE A CA 1
ATOM 1805 C C . PHE A 1 226 ? -2.984 -7.061 11.955 1.00 95.88 262 PHE A C 1
ATOM 1806 O O . PHE A 1 226 ? -2.013 -7.188 12.703 1.00 95.21 262 PHE A O 1
ATOM 1814 N N . ASN A 1 227 ? -4.040 -6.315 12.262 1.00 94.15 263 ASN A N 1
ATOM 1815 C CA . ASN A 1 227 ? -4.090 -5.571 13.510 1.00 92.11 263 ASN A CA 1
ATOM 1816 C C . ASN A 1 227 ? -4.100 -6.516 14.705 1.00 91.35 263 ASN A C 1
ATOM 1817 O O . ASN A 1 227 ? -4.537 -7.667 14.612 1.00 94.29 263 ASN A O 1
ATOM 1822 N N . TRP A 1 228 ? -3.602 -6.013 15.840 1.00 87.64 264 TRP A N 1
ATOM 1823 C CA . TRP A 1 228 ? -3.517 -6.831 17.047 1.00 88.56 264 TRP A CA 1
ATOM 1824 C C . TRP A 1 228 ? -4.877 -7.377 17.454 1.00 89.68 264 TRP A C 1
ATOM 1825 O O . TRP A 1 228 ? -4.960 -8.457 18.051 1.00 88.44 264 TRP A O 1
ATOM 1836 N N . SER A 1 229 ? -5.948 -6.644 17.145 1.00 91.18 265 SER A N 1
ATOM 1837 C CA . SER A 1 229 ? -7.294 -7.12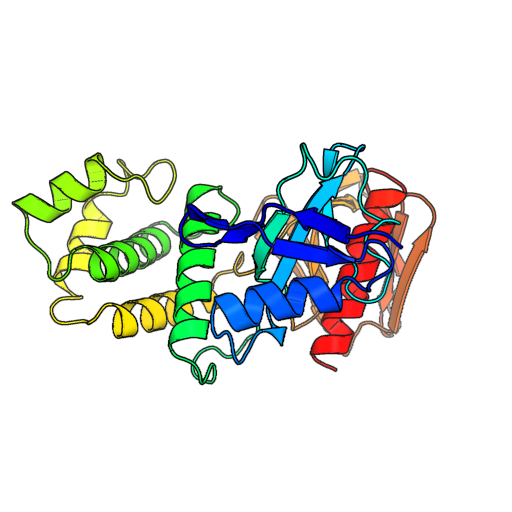6 17.426 1.00 95.83 265 SER A CA 1
ATOM 1838 C C . SER A 1 229 ? -7.611 -8.396 16.648 1.00 97.70 265 SER A C 1
ATOM 1839 O O . SER A 1 229 ? -8.401 -9.227 17.112 1.00 100.40 265 SER A O 1
ATOM 1842 N N . LYS A 1 230 ? -7.006 -8.571 15.472 1.00 96.72 266 LYS A N 1
ATOM 1843 C CA . LYS A 1 230 ? -7.269 -9.718 14.611 1.00 99.47 266 LYS A CA 1
ATOM 1844 C C . LYS A 1 230 ? -6.074 -10.665 14.524 1.00 101.61 266 LYS A C 1
ATOM 1845 O O . LYS A 1 230 ? -5.894 -11.353 13.515 1.00 104.11 266 LYS A O 1
ATOM 1851 N N . VAL A 1 231 ? -5.253 -10.718 15.573 1.00 100.52 267 VAL A N 1
ATOM 1852 C CA . VAL A 1 231 ? -4.090 -11.602 15.631 1.00 98.57 267 VAL A CA 1
ATOM 1853 C C . VAL A 1 231 ? -4.200 -12.434 16.902 1.00 99.72 267 VAL A C 1
ATOM 1854 O O . VAL A 1 231 ? -4.033 -11.908 18.009 1.00 97.53 267 VAL A O 1
ATOM 1858 N N . ARG A 1 232 ? -4.465 -13.733 16.747 1.00 103.27 268 ARG A N 1
ATOM 1859 C CA . ARG A 1 232 ? -4.716 -14.586 17.905 1.00 107.15 268 ARG A CA 1
ATOM 1860 C C . ARG A 1 232 ? -3.421 -14.995 18.601 1.00 105.20 268 ARG A C 1
ATOM 1861 O O . ARG A 1 232 ? -3.304 -14.868 19.825 1.00 105.50 268 ARG A O 1
ATOM 1869 N N . LYS A 1 233 ? -2.440 -15.492 17.845 1.00 103.89 269 LYS A N 1
ATOM 1870 C CA . LYS A 1 233 ? -1.180 -15.932 18.433 1.00 101.88 269 LYS A CA 1
ATOM 1871 C C . LYS A 1 233 ? -0.077 -15.877 17.383 1.00 100.55 269 LYS A C 1
ATOM 1872 O O . LYS A 1 233 ? -0.311 -16.192 16.213 1.00 102.49 269 LYS A O 1
ATOM 1878 N N . LEU A 1 234 ? 1.122 -15.485 17.813 1.00 97.56 270 LEU A N 1
ATOM 1879 C CA . LEU A 1 234 ? 2.299 -15.413 16.953 1.00 96.35 270 LEU A CA 1
ATOM 1880 C C . LEU A 1 234 ? 3.273 -16.513 17.352 1.00 99.19 270 LEU A C 1
ATOM 1881 O O . LEU A 1 234 ? 3.700 -16.579 18.509 1.00 99.59 270 LEU A O 1
ATOM 1886 N N . SER A 1 235 ? 3.630 -17.364 16.393 1.00 101.50 271 SER A N 1
ATOM 1887 C CA . SER A 1 235 ? 4.488 -18.509 16.651 1.00 103.17 271 SER A CA 1
ATOM 1888 C C . SER A 1 235 ? 5.498 -18.647 15.521 1.00 102.50 271 SER A C 1
ATOM 1889 O O . SER A 1 235 ? 5.397 -17.990 14.481 1.00 99.74 271 SER A O 1
ATOM 1892 N N . PHE A 1 236 ? 6.486 -19.512 15.738 1.00 105.07 272 PHE A N 1
ATOM 1893 C CA . PHE A 1 236 ? 7.513 -19.765 14.739 1.00 106.97 272 PHE A CA 1
ATOM 1894 C C . PHE A 1 236 ? 8.124 -21.132 15.000 1.00 111.04 272 PHE A C 1
ATOM 1895 O O . PHE A 1 236 ? 8.341 -21.509 16.154 1.00 111.69 272 PHE A O 1
ATOM 1903 N N . LYS A 1 237 ? 8.397 -21.866 13.923 1.00 114.49 273 LYS A N 1
ATOM 1904 C CA . LYS A 1 237 ? 9.019 -23.183 14.002 1.00 118.74 273 LYS A CA 1
ATOM 1905 C C . LYS A 1 237 ? 10.190 -23.223 13.035 1.00 119.76 273 LYS A C 1
ATOM 1906 O O . LYS A 1 237 ? 9.992 -23.127 11.819 1.00 120.63 273 LYS A O 1
ATOM 1912 N N . ARG A 1 238 ? 11.402 -23.362 13.576 1.00 120.54 274 ARG A N 1
ATOM 1913 C CA . ARG A 1 238 ? 12.627 -23.420 12.784 1.00 122.75 274 ARG A CA 1
ATOM 1914 C C . ARG A 1 238 ? 12.729 -22.213 11.858 1.00 122.24 274 ARG A C 1
ATOM 1915 O O . ARG A 1 238 ? 13.109 -21.122 12.294 1.00 118.59 274 ARG A O 1
ATOM 1923 N N . LYS A 1 239 ? 12.379 -22.390 10.587 1.00 126.33 275 LYS A N 1
ATOM 1924 C CA . LYS A 1 239 ? 12.470 -21.338 9.581 1.00 126.94 275 LYS A CA 1
ATOM 1925 C C . LYS A 1 239 ? 11.116 -21.116 8.922 1.00 132.05 275 LYS A C 1
ATOM 1926 O O . LYS A 1 239 ? 10.997 -20.988 7.701 1.00 133.69 275 LYS A O 1
ATOM 1932 N N . ARG A 1 240 ? 10.067 -21.064 9.739 1.00 135.68 276 ARG A N 1
ATOM 1933 C CA . ARG A 1 240 ? 8.720 -20.818 9.242 1.00 135.04 276 ARG A CA 1
ATOM 1934 C C . ARG A 1 240 ? 7.965 -19.994 10.274 1.00 132.45 276 ARG A C 1
ATOM 1935 O O . ARG A 1 240 ? 7.952 -20.344 11.458 1.00 133.17 276 ARG A O 1
ATOM 1943 N N . PHE A 1 241 ? 7.347 -18.904 9.826 1.00 122.67 277 PHE A N 1
ATOM 1944 C CA . PHE A 1 241 ? 6.596 -18.017 10.702 1.00 114.76 277 PHE A CA 1
ATOM 1945 C C . PHE A 1 241 ? 5.106 -18.318 10.606 1.00 112.44 277 PHE A C 1
ATOM 1946 O O . PHE A 1 241 ? 4.586 -18.628 9.531 1.00 113.64 277 PHE A O 1
ATOM 1954 N N . LEU A 1 242 ? 4.420 -18.211 11.743 1.00 111.17 278 LEU A N 1
ATOM 1955 C CA . LEU A 1 242 ? 3.022 -18.610 11.863 1.00 114.89 278 LEU A CA 1
ATOM 1956 C C . LEU A 1 242 ? 2.223 -17.478 12.486 1.00 116.51 278 LEU A C 1
ATOM 1957 O O . LEU A 1 242 ? 2.537 -17.031 13.594 1.00 111.28 278 LEU A O 1
ATOM 1962 N N . ILE A 1 243 ? 1.182 -17.031 11.788 1.00 122.98 279 ILE A N 1
ATOM 1963 C CA . ILE A 1 243 ? 0.298 -15.976 12.272 1.00 127.72 279 ILE A CA 1
ATOM 1964 C C . ILE A 1 243 ? -1.111 -16.552 12.341 1.00 135.21 279 ILE A C 1
ATOM 1965 O O . ILE A 1 243 ? -1.713 -16.867 11.306 1.00 140.23 279 ILE A O 1
ATOM 1970 N N . LYS A 1 244 ? -1.638 -16.691 13.556 1.00 136.58 280 LYS A N 1
ATOM 1971 C CA . LYS A 1 244 ? -2.986 -17.201 13.764 1.00 141.78 280 LYS A CA 1
ATOM 1972 C C . LYS A 1 244 ? -3.971 -16.041 13.851 1.00 140.70 280 LYS A C 1
ATOM 1973 O O . LYS A 1 244 ? -3.776 -15.110 14.640 1.00 137.73 280 LYS A O 1
ATOM 1979 N N . LEU A 1 245 ? -5.025 -16.101 13.044 1.00 139.86 281 LEU A N 1
ATOM 1980 C CA . LEU A 1 245 ? -6.024 -15.047 12.974 1.00 135.22 281 LEU A CA 1
ATOM 1981 C C . LEU A 1 245 ? -7.305 -15.469 13.684 1.00 135.08 281 LEU A C 1
ATOM 1982 O O . LEU A 1 245 ? -7.521 -16.646 13.985 1.00 139.37 281 LEU A O 1
ATOM 1987 N N . ARG A 1 246 ? -8.157 -14.483 13.949 1.00 130.08 282 ARG A N 1
ATOM 1988 C CA . ARG A 1 246 ? -9.434 -14.722 14.610 1.00 131.52 282 ARG A CA 1
ATOM 1989 C C . ARG A 1 246 ? -10.594 -14.360 13.689 1.00 134.19 282 ARG A C 1
ATOM 1990 O O . ARG A 1 246 ? -10.385 -13.914 12.560 1.00 133.80 282 ARG A O 1
ATOM 1992 N N . CYS A 1 253 ? -11.708 -17.468 13.333 1.00 136.10 290 CYS A N 1
ATOM 1993 C CA . CYS A 1 253 ? -10.347 -17.800 12.930 1.00 133.00 290 CYS A CA 1
ATOM 1994 C C . CYS A 1 253 ? -10.296 -18.178 11.455 1.00 134.55 290 CYS A C 1
ATOM 1995 O O . CYS A 1 253 ? -10.932 -19.144 11.031 1.00 139.91 290 CYS A O 1
ATOM 1997 N N . GLN A 1 254 ? -9.536 -17.407 10.676 1.00 130.10 291 GLN A N 1
ATOM 1998 C CA . GLN A 1 254 ? -9.404 -17.660 9.247 1.00 130.42 291 GLN A CA 1
ATOM 1999 C C . GLN A 1 254 ? -8.555 -18.899 8.998 1.00 131.79 291 GLN A C 1
ATOM 2000 O O . GLN A 1 254 ? -9.085 -19.984 8.732 1.00 135.82 291 GLN A O 1
ATOM 2002 N N . ASP A 1 255 ? -7.239 -18.745 9.081 1.00 128.44 292 ASP A N 1
ATOM 2003 C CA . ASP A 1 255 ? -6.306 -19.857 8.944 1.00 129.49 292 ASP A CA 1
ATOM 2004 C C . ASP A 1 255 ? -5.006 -19.459 9.634 1.00 124.43 292 ASP A C 1
ATOM 2005 O O . ASP A 1 255 ? -4.944 -18.451 10.345 1.00 120.54 292 ASP A O 1
ATOM 2007 N N . THR A 1 256 ? -3.963 -20.258 9.430 1.00 124.22 293 THR A N 1
ATOM 2008 C CA . THR A 1 256 ? -2.629 -19.970 9.952 1.00 120.71 293 THR A CA 1
ATOM 2009 C C . THR A 1 256 ? -1.696 -19.798 8.759 1.00 120.54 293 THR A C 1
ATOM 2010 O O . THR A 1 256 ? -1.290 -20.782 8.132 1.00 122.63 293 THR A O 1
ATOM 2014 N N . LEU A 1 257 ? -1.362 -18.548 8.446 1.00 117.25 294 LEU A N 1
ATOM 2015 C CA . LEU A 1 257 ? -0.502 -18.262 7.307 1.00 115.81 294 LEU A CA 1
ATOM 2016 C C . LEU A 1 257 ? 0.947 -18.591 7.648 1.00 115.35 294 LEU A C 1
ATOM 2017 O O . LEU A 1 257 ? 1.467 -18.159 8.681 1.00 113.66 294 LEU A O 1
ATOM 2022 N N . GLU A 1 258 ? 1.595 -19.363 6.780 1.00 118.42 295 GLU A N 1
ATOM 2023 C CA . GLU A 1 258 ? 2.974 -19.786 6.976 1.00 118.41 295 GLU A CA 1
ATOM 2024 C C . GLU A 1 258 ? 3.902 -18.936 6.117 1.00 115.97 295 GLU A C 1
ATOM 2025 O O . GLU A 1 258 ? 3.556 -18.566 4.991 1.00 117.15 295 GLU A O 1
ATOM 2031 N N . PHE A 1 259 ? 5.081 -18.629 6.654 1.00 113.14 296 PHE A N 1
ATOM 2032 C CA . PHE A 1 259 ? 6.065 -17.816 5.947 1.00 111.30 296 PHE A CA 1
ATOM 2033 C C . PHE A 1 259 ? 7.454 -18.381 6.194 1.00 113.56 296 PHE A C 1
ATOM 2034 O O . PHE A 1 259 ? 7.882 -18.496 7.346 1.00 112.23 296 PHE A O 1
ATOM 2042 N N . MET A 1 260 ? 8.153 -18.723 5.113 1.00 117.92 297 MET A N 1
ATOM 2043 C CA . MET A 1 260 ? 9.530 -19.191 5.198 1.00 119.13 297 MET A CA 1
ATOM 2044 C C . MET A 1 260 ? 10.480 -18.003 5.297 1.00 114.76 297 MET A C 1
ATOM 2045 O O . MET A 1 260 ? 10.400 -17.069 4.495 1.00 112.80 297 MET A O 1
ATOM 2050 N N . MET A 1 261 ? 11.384 -18.045 6.270 1.00 113.84 298 MET A N 1
ATOM 2051 C CA . MET A 1 261 ? 12.348 -16.973 6.490 1.00 109.94 298 MET A CA 1
ATOM 2052 C C . MET A 1 261 ? 13.769 -17.507 6.313 1.00 111.08 298 MET A C 1
ATOM 2053 O O . MET A 1 261 ? 13.985 -18.672 5.973 1.00 113.91 298 MET A O 1
ATOM 2058 N N . GLY A 1 262 ? 14.746 -16.631 6.552 1.00 112.24 299 GLY A N 1
ATOM 2059 C CA . GLY A 1 262 ? 16.118 -16.950 6.191 1.00 113.78 299 GLY A CA 1
ATOM 2060 C C . GLY A 1 262 ? 16.749 -17.998 7.089 1.00 116.04 299 GLY A C 1
ATOM 2061 O O . GLY A 1 262 ? 17.354 -18.960 6.607 1.00 118.02 299 GLY A O 1
ATOM 2062 N N . SER A 1 263 ? 16.634 -17.823 8.402 1.00 112.39 300 SER A N 1
ATOM 2063 C CA . SER A 1 263 ? 17.291 -18.722 9.338 1.00 114.25 300 SER A CA 1
ATOM 2064 C C . SER A 1 263 ? 16.417 -18.895 10.570 1.00 115.96 300 SER A C 1
ATOM 2065 O O . SER A 1 263 ? 15.416 -18.198 10.754 1.00 115.28 300 SER A O 1
ATOM 2068 N N . ARG A 1 264 ? 16.808 -19.854 11.414 1.00 120.16 301 ARG A N 1
ATOM 2069 C CA . ARG A 1 264 ? 16.126 -20.035 12.691 1.00 123.26 301 ARG A CA 1
ATOM 2070 C C . ARG A 1 264 ? 16.258 -18.799 13.567 1.00 122.19 301 ARG A C 1
ATOM 2071 O O . ARG A 1 264 ? 15.376 -18.521 14.387 1.00 121.99 301 ARG A O 1
ATOM 2079 N N . ASP A 1 265 ? 17.349 -18.047 13.404 1.00 117.57 302 ASP A N 1
ATOM 2080 C CA . ASP A 1 265 ? 17.530 -16.816 14.163 1.00 112.65 302 ASP A CA 1
ATOM 2081 C C . ASP A 1 265 ? 16.622 -15.712 13.643 1.00 109.64 302 ASP A C 1
ATOM 2082 O O . ASP A 1 265 ? 16.072 -14.932 14.430 1.00 107.63 302 ASP A O 1
ATOM 2087 N N . CYS A 1 266 ? 16.458 -15.629 12.319 1.00 109.26 303 CYS A N 1
ATOM 2088 C CA . CYS A 1 266 ? 15.606 -14.595 11.739 1.00 105.41 303 CYS A CA 1
ATOM 2089 C C . CYS A 1 266 ? 14.189 -14.676 12.290 1.00 106.04 303 CYS A C 1
ATOM 2090 O O . CYS A 1 266 ? 13.581 -13.648 12.609 1.00 105.00 303 CYS A O 1
ATOM 2093 N N . CYS A 1 267 ? 13.651 -15.891 12.424 1.00 108.51 304 CYS A N 1
ATOM 2094 C CA . CYS A 1 267 ? 12.339 -16.054 13.043 1.00 108.55 304 CYS A CA 1
ATOM 2095 C C . CYS A 1 267 ? 12.358 -15.576 14.490 1.00 106.85 304 CYS A C 1
ATOM 2096 O O . CYS A 1 267 ? 11.447 -14.869 14.935 1.00 106.23 304 CYS A O 1
ATOM 2099 N N . LYS A 1 268 ? 13.400 -15.952 15.238 1.00 106.84 305 LYS A N 1
ATOM 2100 C CA . LYS A 1 268 ? 13.503 -15.532 16.633 1.00 103.40 305 LYS A CA 1
ATOM 2101 C C . LYS A 1 268 ? 13.565 -14.013 16.754 1.00 97.61 305 LYS A C 1
ATOM 2102 O O . LYS A 1 268 ? 12.929 -13.428 17.640 1.00 95.94 305 LYS A O 1
ATOM 2108 N N . VAL A 1 269 ? 14.320 -13.358 15.868 1.00 91.43 306 VAL A N 1
ATOM 2109 C CA . VAL A 1 269 ? 14.451 -11.901 15.919 1.00 83.24 306 VAL A CA 1
ATOM 2110 C C . VAL A 1 269 ? 13.107 -11.236 15.655 1.00 77.49 306 VAL A C 1
ATOM 2111 O O . VAL A 1 269 ? 12.649 -10.384 16.427 1.00 74.37 306 VAL A O 1
ATOM 2115 N N . PHE A 1 270 ? 12.460 -11.611 14.550 1.00 75.92 307 PHE A N 1
ATOM 2116 C CA . PHE A 1 270 ? 11.166 -11.033 14.209 1.00 70.87 307 PHE A CA 1
ATOM 2117 C C . PHE A 1 270 ? 10.117 -11.371 15.260 1.00 72.44 307 PHE A C 1
ATOM 2118 O O . PHE A 1 270 ? 9.269 -10.534 15.591 1.00 70.55 307 PHE A O 1
ATOM 2126 N N . TRP A 1 271 ? 10.162 -12.592 15.802 1.00 75.30 308 TRP A N 1
ATOM 2127 C CA . TRP A 1 271 ? 9.215 -12.965 16.848 1.00 78.37 308 TRP A CA 1
ATOM 2128 C C . TRP A 1 271 ? 9.345 -12.054 18.063 1.00 79.87 308 TRP A C 1
ATOM 2129 O O . TRP A 1 271 ? 8.337 -11.606 18.622 1.00 81.53 308 TRP A O 1
ATOM 2140 N N . LYS A 1 272 ? 10.578 -11.766 18.485 1.00 79.62 309 LYS A N 1
ATOM 2141 C CA . LYS A 1 272 ? 10.775 -10.920 19.657 1.00 76.04 309 LYS A CA 1
ATOM 2142 C C . LYS A 1 272 ? 10.192 -9.532 19.438 1.00 72.51 309 LYS A C 1
ATOM 2143 O O . LYS A 1 272 ? 9.415 -9.035 20.263 1.00 72.46 309 LYS A O 1
ATOM 2149 N N . ILE A 1 273 ? 10.553 -8.887 18.325 1.00 69.97 310 ILE A N 1
ATOM 2150 C CA . ILE A 1 273 ? 10.101 -7.521 18.091 1.00 67.94 310 ILE A CA 1
ATOM 2151 C C . ILE A 1 273 ? 8.593 -7.465 17.885 1.00 71.72 310 ILE A C 1
ATOM 215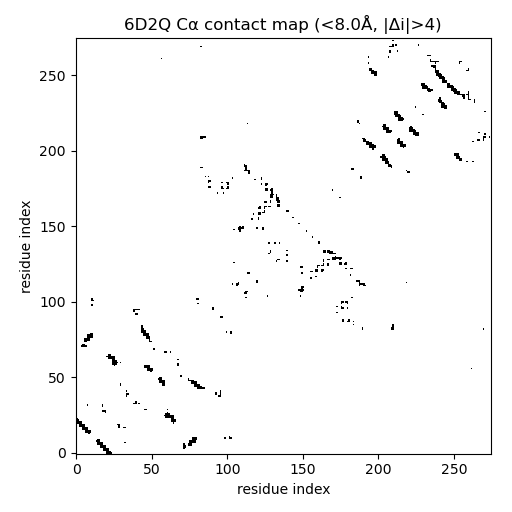2 O O . ILE A 1 273 ? 7.979 -6.419 18.121 1.00 72.81 310 ILE A O 1
ATOM 2157 N N . CYS A 1 274 ? 7.974 -8.565 17.454 1.00 73.37 311 CYS A N 1
ATOM 2158 C CA . CYS A 1 274 ? 6.521 -8.590 17.349 1.00 73.73 311 CYS A CA 1
ATOM 2159 C C . CYS A 1 274 ? 5.881 -8.571 18.729 1.00 74.17 311 CYS A C 1
ATOM 2160 O O . CYS A 1 274 ? 4.949 -7.799 18.984 1.00 74.87 311 CYS A O 1
ATOM 2163 N N . VAL A 1 275 ? 6.373 -9.416 19.636 1.00 74.86 312 VAL A N 1
ATOM 2164 C CA . VAL A 1 275 ? 5.861 -9.416 21.002 1.00 78.76 312 VAL A CA 1
ATOM 2165 C C . VAL A 1 275 ? 6.159 -8.085 21.677 1.00 80.01 312 VAL A C 1
ATOM 2166 O O . VAL A 1 275 ? 5.291 -7.491 22.328 1.00 83.75 312 VAL A O 1
ATOM 2170 N N . GLU A 1 276 ? 7.390 -7.593 21.525 1.00 76.97 313 GLU A N 1
ATOM 2171 C CA . GLU A 1 276 ? 7.773 -6.341 22.167 1.00 73.70 313 GLU A CA 1
ATOM 2172 C C . GLU A 1 276 ? 6.979 -5.159 21.625 1.00 71.16 313 GLU A C 1
ATOM 2173 O O . GLU A 1 276 ? 6.699 -4.212 22.368 1.00 69.38 313 GLU A O 1
ATOM 2179 N N . TYR A 1 277 ? 6.596 -5.194 20.348 1.00 71.31 314 TYR A N 1
ATOM 2180 C CA . TYR A 1 277 ? 5.782 -4.114 19.802 1.00 71.29 314 TYR A CA 1
ATOM 2181 C C . TYR A 1 277 ? 4.375 -4.143 20.383 1.00 74.77 314 TYR A C 1
ATOM 2182 O O . TYR A 1 277 ? 3.849 -3.111 20.815 1.00 74.92 314 TYR A O 1
ATOM 2191 N N . HIS A 1 278 ? 3.746 -5.320 20.404 1.00 77.46 315 HIS A N 1
ATOM 2192 C CA . HIS A 1 278 ? 2.411 -5.424 20.982 1.00 80.13 315 HIS A CA 1
ATOM 2193 C C . HIS A 1 278 ? 2.425 -5.088 22.466 1.00 82.83 315 HIS A C 1
ATOM 2194 O O . HIS A 1 278 ? 1.544 -4.371 22.957 1.00 84.18 315 HIS A O 1
ATOM 2201 N N . ALA A 1 279 ? 3.416 -5.601 23.200 1.00 84.18 316 ALA A N 1
ATOM 2202 C CA . ALA A 1 279 ? 3.514 -5.314 24.625 1.00 87.17 316 ALA A CA 1
ATOM 2203 C C . ALA A 1 279 ? 3.729 -3.833 24.894 1.00 88.81 316 ALA A C 1
ATOM 2204 O O . ALA A 1 279 ? 3.389 -3.354 25.981 1.00 90.53 316 ALA A O 1
ATOM 2206 N N . PHE A 1 280 ? 4.280 -3.099 23.930 1.00 88.54 317 PHE A N 1
ATOM 2207 C CA . PHE A 1 280 ? 4.512 -1.674 24.104 1.00 88.62 317 PHE A CA 1
ATOM 2208 C C . PHE A 1 280 ? 3.267 -0.841 23.829 1.00 93.43 317 PHE A C 1
ATOM 2209 O O . PHE A 1 280 ? 3.163 0.281 24.335 1.00 91.83 317 PHE A O 1
ATOM 2217 N N . PHE A 1 281 ? 2.322 -1.364 23.048 1.00 99.66 318 PHE A N 1
ATOM 2218 C CA . PHE A 1 281 ? 1.095 -0.648 22.721 1.00 100.35 318 PHE A CA 1
ATOM 2219 C C . PHE A 1 281 ? -0.154 -1.372 23.210 1.00 103.23 318 PHE A C 1
ATOM 2220 O O . PHE A 1 281 ? -1.265 -0.998 22.817 1.00 104.14 318 PHE A O 1
ATOM 2228 N N . ARG A 1 282 ? -0.003 -2.393 24.050 1.00 104.61 319 ARG A N 1
ATOM 2229 C CA . ARG A 1 282 ? -1.141 -3.133 24.589 1.00 108.71 319 ARG A CA 1
ATOM 2230 C C . ARG A 1 282 ? -0.720 -3.991 25.781 1.00 109.49 319 ARG A C 1
ATOM 2231 O O . ARG A 1 282 ? -0.451 -3.480 26.869 1.00 108.13 319 ARG A O 1
#

Sequence (275 aa):
GRQISIRRVQMLDDTQEVFEVSQRAPGKALFDLVCSHLNLVEGDYFGLEFQDQRKMIVWLDLLKPILKQIRRPKNIILRFVVKFFPPDHTQLLEELTRYLFALQIKHDLACGRLTCNESSAALLVAHIVQSEIGDFDEVQCKQHLLNNKYIPEQDTLMDKIIGYHRKHVGQTPAESDYQLLEIARRLEMYGVRLHPAKDREGTRLSLAVAHSGVLVFQGHTKINAFNWSKVRKLSFKRKRFLIKLRCQDTLEFMMGSRDCCKVFWKICVEYHAFFR

Radius of gyration: 20.21 Å; Cα contacts (8 Å, |Δi|>4): 476; chains: 1; bounding box: 47×55×47 Å